Protein AF-A0A5N6SQ95-F1 (afdb_monomer_lite)

Foldseek 3Di:
DLQFVLQVDQFPDPPSNCPVPNDSPAPGDVSLVVQLVCCLAQNAFWWDQDPVRDTDRPPPNCVSCVRSCRGPSSVVQVPDPVSVVVVVVSVVSSLPPPQQAQSQLPQLDCPPRGCVPPVNQVVVQVQQQDDPVDRDGPCQQQVFDVVCDRSSVQRGNNCVVPGHGPDCCVSPPDPPPPDPVDDDDPDRDDDPDDDPPDDPDDDD

Secondary structure (DSSP, 8-state):
-HHHHHHHPPPSSTTTTTTTTSS-S--SHHHHHHHHHHHHHH-PPPEEE-TT--EEE--HHHHHHTTGGGSHHHHHHHT-HHHHHHHHHHHHHIIIIITTSGGGGGG--SSTTSTTSHHHHHHHHHHH---TT----HHHHHS--GGG-GGGG--SHHHHHTPPPTTHHHHSPPSSTT-TT----SSS-------SS--SS---

Structure (mmCIF, N/CA/C/O backbone):
data_AF-A0A5N6SQ95-F1
#
_entry.id   AF-A0A5N6SQ95-F1
#
loop_
_atom_site.group_PDB
_atom_site.id
_atom_site.type_symbol
_atom_site.label_atom_id
_atom_site.label_alt_id
_atom_site.label_comp_id
_atom_site.label_asym_id
_atom_site.label_entity_id
_atom_site.label_seq_id
_atom_site.pdbx_PDB_ins_code
_atom_site.Cartn_x
_atom_site.Cartn_y
_atom_site.Cartn_z
_atom_site.occupancy
_atom_site.B_iso_or_equiv
_atom_site.auth_seq_id
_atom_site.auth_comp_id
_atom_site.auth_asym_id
_atom_site.auth_atom_id
_atom_site.pdbx_PDB_model_num
ATOM 1 N N . MET A 1 1 ? -23.235 2.514 25.968 1.00 62.22 1 MET A N 1
ATOM 2 C CA . MET A 1 1 ? -22.377 2.520 27.173 1.00 62.22 1 MET A CA 1
ATOM 3 C C . MET A 1 1 ? -20.899 2.376 26.800 1.00 62.22 1 MET A C 1
ATOM 5 O O . MET A 1 1 ? -20.167 3.323 27.028 1.00 62.22 1 MET A O 1
ATOM 9 N N . LEU A 1 2 ? -20.483 1.302 26.109 1.00 59.91 2 LEU A N 1
ATOM 10 C CA . LEU A 1 2 ? -19.077 1.076 25.695 1.00 59.91 2 LEU A CA 1
ATOM 11 C C . LEU A 1 2 ? -18.498 2.149 24.754 1.00 59.91 2 LEU A C 1
ATOM 13 O O . LEU A 1 2 ? -17.393 2.632 24.970 1.00 59.91 2 LEU A O 1
ATOM 17 N N . ALA A 1 3 ? -19.272 2.581 23.752 1.00 61.91 3 ALA A N 1
ATOM 18 C CA . ALA A 1 3 ? -18.825 3.596 22.795 1.00 61.91 3 ALA A CA 1
ATOM 19 C C . ALA A 1 3 ? -18.516 4.957 23.438 1.00 61.91 3 ALA A C 1
ATOM 21 O O . ALA A 1 3 ? -17.743 5.717 22.880 1.00 61.91 3 ALA A O 1
ATOM 22 N N . LEU A 1 4 ? -19.114 5.274 24.592 1.00 68.00 4 LEU A N 1
ATOM 23 C CA . LEU A 1 4 ? -18.833 6.518 25.312 1.00 68.00 4 LEU A CA 1
ATOM 24 C C . LEU A 1 4 ? -17.648 6.344 26.273 1.00 68.00 4 LEU A C 1
ATOM 26 O O . LEU A 1 4 ? -16.830 7.247 26.410 1.00 68.00 4 LEU A O 1
ATOM 30 N N . ALA A 1 5 ? -17.548 5.164 26.892 1.00 71.31 5 ALA A N 1
ATOM 31 C CA . ALA A 1 5 ? -16.537 4.847 27.891 1.00 71.31 5 ALA A CA 1
ATOM 32 C C . ALA A 1 5 ? -15.109 4.866 27.319 1.00 71.31 5 ALA A C 1
ATOM 34 O O . ALA A 1 5 ? -14.219 5.422 27.954 1.00 71.31 5 ALA A O 1
ATOM 35 N N . MET A 1 6 ? -14.90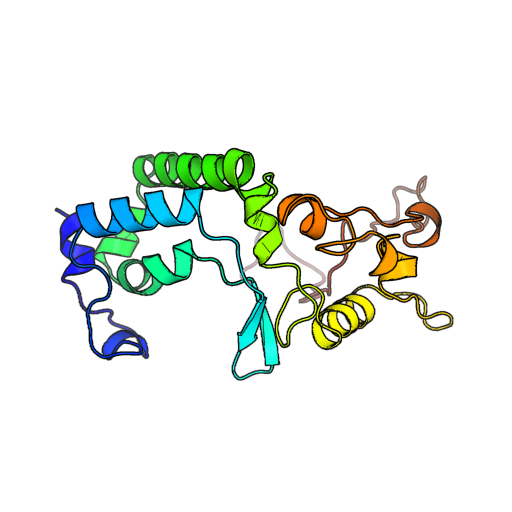1 4.398 26.080 1.00 74.56 6 MET A N 1
ATOM 36 C CA . MET A 1 6 ? -13.571 4.401 25.442 1.00 74.56 6 MET A CA 1
ATOM 37 C C . MET A 1 6 ? -12.951 5.798 25.260 1.00 74.56 6 MET A C 1
ATOM 39 O O . MET A 1 6 ? -11.741 5.916 25.094 1.00 74.56 6 MET A O 1
ATOM 43 N N . PHE A 1 7 ? -13.763 6.862 25.260 1.00 70.44 7 PHE A N 1
ATOM 44 C CA . PHE A 1 7 ? -13.265 8.238 25.144 1.00 70.44 7 PHE A CA 1
ATOM 45 C C . PHE A 1 7 ? -12.858 8.836 26.488 1.00 70.44 7 PHE A C 1
ATOM 47 O O . PHE A 1 7 ? -12.072 9.774 26.520 1.00 70.44 7 PHE A O 1
ATOM 54 N N . THR A 1 8 ? -13.399 8.313 27.588 1.00 69.38 8 THR A N 1
ATOM 55 C CA . THR A 1 8 ? -13.096 8.768 28.950 1.00 69.38 8 THR A CA 1
ATOM 56 C C . THR A 1 8 ? -12.093 7.864 29.663 1.00 69.38 8 THR A C 1
ATOM 58 O O . THR A 1 8 ? -11.507 8.277 30.659 1.00 69.38 8 THR A O 1
ATOM 61 N N . GLU A 1 9 ? -11.900 6.642 29.164 1.00 68.75 9 GLU A N 1
ATOM 62 C CA . GLU A 1 9 ? -10.924 5.678 29.668 1.00 68.75 9 GLU A CA 1
ATOM 63 C C . GLU A 1 9 ? -9.486 6.106 29.349 1.00 68.75 9 GLU A C 1
ATOM 65 O O . GLU A 1 9 ? -9.180 6.608 28.262 1.00 68.75 9 GLU A O 1
ATOM 70 N N . VAL A 1 10 ? -8.602 5.890 30.324 1.00 64.31 10 VAL A N 1
ATOM 71 C CA . VAL A 1 10 ? -7.156 6.073 30.178 1.00 64.31 10 VAL A CA 1
ATOM 72 C C . VAL A 1 10 ? -6.549 4.720 29.788 1.00 64.31 10 VAL A C 1
ATOM 74 O O . VAL A 1 10 ? -6.829 3.735 30.468 1.00 64.31 10 VAL A O 1
ATOM 77 N N . PRO A 1 11 ? -5.754 4.637 28.710 1.00 63.47 11 PRO A N 1
ATOM 78 C CA . PRO A 1 11 ? -5.079 3.412 28.304 1.00 63.47 11 PRO A CA 1
ATOM 79 C C . PRO A 1 11 ? -4.119 2.875 29.371 1.00 63.47 11 PRO A C 1
ATOM 81 O O . PRO A 1 11 ? -3.338 3.628 29.948 1.00 63.47 11 PRO A O 1
ATOM 84 N N . ASP A 1 12 ? -4.089 1.553 29.549 1.00 62.56 12 ASP A N 1
ATOM 85 C CA . ASP A 1 12 ? -3.255 0.891 30.567 1.00 62.56 12 ASP A CA 1
ATOM 86 C C . ASP A 1 12 ? -1.797 0.635 30.113 1.00 62.56 12 ASP A C 1
ATOM 88 O O . ASP A 1 12 ? -1.013 0.023 30.842 1.00 62.56 12 ASP A O 1
ATOM 92 N N . LYS A 1 13 ? -1.404 1.057 28.897 1.00 55.03 13 LYS A N 1
ATOM 93 C CA . LYS A 1 13 ? -0.080 0.765 28.304 1.00 55.03 13 LYS A CA 1
ATOM 94 C C . LYS A 1 13 ? 0.688 2.039 27.901 1.00 55.03 13 LYS A C 1
ATOM 96 O O . LYS A 1 13 ? 0.119 2.898 27.229 1.00 55.03 13 LYS A O 1
ATOM 101 N N . PRO A 1 14 ? 1.987 2.179 28.243 1.00 48.75 14 PRO A N 1
ATOM 102 C CA . PRO A 1 14 ? 2.839 3.246 27.706 1.00 48.75 14 PRO A CA 1
ATOM 103 C C . PRO A 1 14 ? 3.039 3.096 26.181 1.00 48.75 14 PRO A C 1
ATOM 105 O O . PRO A 1 14 ? 3.124 1.959 25.712 1.00 48.75 14 PRO A O 1
ATOM 108 N N . PRO A 1 15 ? 3.162 4.194 25.399 1.00 52.66 15 PRO A N 1
ATOM 109 C CA . PRO A 1 15 ? 3.276 5.600 25.813 1.00 52.66 15 PRO A CA 1
ATOM 110 C C . PRO A 1 15 ? 1.916 6.295 26.021 1.00 52.66 15 PRO A C 1
ATOM 112 O O . PRO A 1 15 ? 1.869 7.454 26.434 1.00 52.66 15 PRO A O 1
ATOM 115 N N . SER A 1 16 ? 0.814 5.586 25.770 1.00 49.69 16 SER A N 1
ATOM 116 C CA . SER A 1 16 ? -0.556 6.106 25.749 1.00 49.69 16 SER A CA 1
ATOM 117 C C . SER A 1 16 ? -1.061 6.602 27.111 1.00 49.69 16 SER A C 1
ATOM 119 O O . SER A 1 16 ? -1.987 7.401 27.148 1.00 49.69 16 SER A O 1
ATOM 121 N N . ILE A 1 17 ? -0.400 6.230 28.215 1.00 51.06 17 ILE A N 1
ATOM 122 C CA . ILE A 1 17 ? -0.671 6.751 29.572 1.00 51.06 17 ILE A CA 1
ATOM 123 C C . ILE A 1 17 ? -0.532 8.287 29.633 1.00 51.06 17 ILE A C 1
ATOM 125 O O . ILE A 1 17 ? -1.254 8.934 30.385 1.00 51.06 17 ILE A O 1
ATOM 129 N N . ASN A 1 18 ?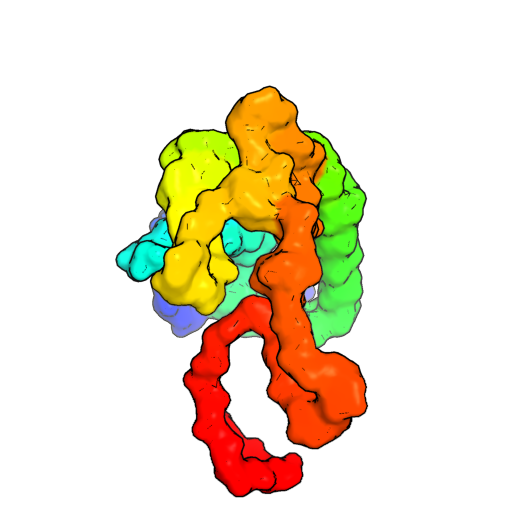 0.349 8.877 28.812 1.00 46.47 18 ASN A N 1
ATOM 130 C CA . ASN A 1 18 ? 0.582 10.328 28.782 1.00 46.47 18 ASN A CA 1
ATOM 131 C C . ASN A 1 18 ? 0.116 11.005 27.479 1.00 46.47 18 ASN A C 1
ATOM 133 O O . ASN A 1 18 ? 0.139 12.232 27.390 1.00 46.47 18 ASN A O 1
ATOM 137 N N . GLY A 1 19 ? -0.309 10.233 26.469 1.00 43.16 19 GLY A N 1
ATOM 138 C CA . GLY A 1 19 ? -0.514 10.712 25.098 1.00 43.16 19 GLY A CA 1
ATOM 139 C C . GLY A 1 19 ? 0.759 11.331 24.480 1.00 43.16 19 GLY A C 1
ATOM 140 O O . GLY A 1 19 ? 1.695 11.700 25.186 1.00 43.16 19 GLY A O 1
ATOM 141 N N . PRO A 1 20 ? 0.831 11.515 23.154 1.00 42.50 20 PRO A N 1
ATOM 142 C CA . PRO A 1 20 ? 1.903 12.316 22.557 1.00 42.50 20 PRO A CA 1
ATOM 143 C C . PRO A 1 20 ? 1.838 13.796 22.993 1.00 42.50 20 PRO A C 1
ATOM 145 O O . PRO A 1 20 ? 2.831 14.511 22.904 1.00 42.50 20 PRO A O 1
ATOM 148 N N . THR A 1 21 ? 0.667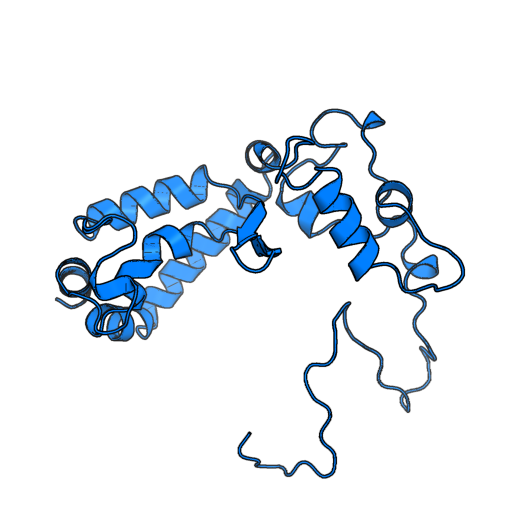 14.259 23.460 1.00 43.03 21 THR A N 1
ATOM 149 C CA . THR A 1 21 ? 0.350 15.673 23.738 1.00 43.03 21 THR A CA 1
ATOM 150 C C . THR A 1 21 ? -0.323 15.940 25.095 1.00 43.03 21 THR A C 1
ATOM 152 O O . THR A 1 21 ? -0.669 17.088 25.366 1.00 43.03 21 THR A O 1
ATOM 155 N N . GLY A 1 22 ? -0.560 14.933 25.950 1.00 43.31 22 GLY A N 1
ATOM 156 C CA . GLY A 1 22 ? -1.236 15.137 27.245 1.00 43.31 22 GLY A CA 1
ATOM 157 C C . GLY A 1 22 ? -2.729 15.494 27.175 1.00 43.31 22 GLY A C 1
ATOM 158 O O . GLY A 1 22 ? -3.305 15.913 28.177 1.00 43.31 22 GLY A O 1
ATOM 159 N N . THR A 1 23 ? -3.378 15.350 26.016 1.00 48.41 23 THR A N 1
ATOM 160 C CA . THR A 1 23 ? -4.799 15.675 25.809 1.00 48.41 23 THR A CA 1
ATOM 161 C C . THR A 1 23 ? -5.545 14.499 25.187 1.00 48.41 23 THR A C 1
ATOM 163 O O . THR A 1 23 ? -5.024 13.854 24.282 1.00 48.41 23 THR A O 1
ATOM 166 N N . GLN A 1 24 ? -6.777 14.233 25.643 1.00 57.56 24 GLN A N 1
ATOM 167 C CA . GLN A 1 24 ? -7.697 13.315 24.959 1.00 57.56 24 GLN A CA 1
ATOM 168 C C . GLN A 1 24 ? -8.002 13.880 23.559 1.00 57.56 24 GLN A C 1
ATOM 170 O O . GLN A 1 24 ? -8.668 14.917 23.465 1.00 57.56 24 GLN A O 1
ATOM 175 N N . PRO A 1 25 ? -7.539 13.250 22.461 1.00 63.94 25 PRO A N 1
ATOM 176 C CA . PRO A 1 25 ? -7.681 13.836 21.126 1.00 63.94 25 PRO A CA 1
ATOM 177 C C . PRO A 1 25 ? -9.144 13.851 20.658 1.00 63.94 25 PRO A C 1
ATOM 179 O O . PRO A 1 25 ? -9.572 14.741 19.920 1.00 63.94 25 PRO A O 1
ATOM 182 N N . ILE A 1 26 ? -9.940 12.881 21.120 1.00 73.88 26 ILE A N 1
ATOM 183 C CA . ILE A 1 26 ? -11.338 12.702 20.729 1.00 73.88 26 ILE A CA 1
ATOM 184 C C . ILE A 1 26 ? -12.247 12.968 21.926 1.00 73.88 26 ILE A C 1
ATOM 186 O O . ILE A 1 26 ? -12.069 12.401 22.995 1.00 73.88 26 ILE A O 1
ATOM 190 N N . ARG A 1 27 ? -13.257 13.821 21.726 1.00 73.94 27 ARG A N 1
ATOM 191 C CA . ARG A 1 27 ? -14.115 14.372 22.788 1.00 73.94 27 ARG A CA 1
ATOM 192 C C . ARG A 1 27 ? -15.429 13.600 22.962 1.00 73.94 27 ARG A C 1
ATOM 194 O O . ARG A 1 27 ? -16.255 13.979 23.782 1.00 73.94 27 ARG A O 1
ATOM 201 N N . GLY A 1 28 ? -15.649 12.567 22.148 1.00 81.06 28 GLY A N 1
ATOM 202 C CA . GLY A 1 28 ? -16.880 11.782 22.115 1.00 81.06 28 GLY A CA 1
ATOM 203 C C . GLY A 1 28 ? -17.178 11.188 20.738 1.00 81.06 28 GLY A C 1
ATOM 204 O O . GLY A 1 28 ? -16.453 11.420 19.767 1.00 81.06 28 GLY A O 1
ATOM 205 N N . PHE A 1 29 ? -18.283 10.445 20.657 1.00 83.06 29 PHE A N 1
ATOM 206 C CA . PHE A 1 29 ? -18.661 9.690 19.458 1.00 83.06 29 PHE A CA 1
ATOM 207 C C . PHE A 1 29 ? -19.000 10.593 18.267 1.00 83.06 29 PHE A C 1
ATOM 209 O O . PHE A 1 29 ? -18.585 10.306 17.149 1.00 83.06 29 PHE A O 1
ATOM 216 N N . ASP A 1 30 ? -19.665 11.726 18.503 1.00 86.25 30 ASP A N 1
ATOM 217 C CA . ASP A 1 30 ? -19.952 12.688 17.436 1.00 86.25 30 ASP A CA 1
ATOM 218 C C . ASP A 1 30 ? -18.667 13.288 16.866 1.00 86.25 30 ASP A C 1
ATOM 220 O O . ASP A 1 30 ? -18.537 13.426 15.651 1.00 86.25 30 ASP A O 1
ATOM 224 N N . HIS A 1 31 ? -17.680 13.592 17.718 1.00 86.50 31 HIS A N 1
ATOM 225 C CA . HIS A 1 31 ? -16.381 14.074 17.250 1.00 86.50 31 HIS A CA 1
ATOM 226 C C . HIS A 1 31 ? -15.658 12.994 16.431 1.00 86.50 31 HIS A C 1
ATOM 228 O O . HIS A 1 31 ? -15.165 13.294 15.346 1.00 86.50 31 HIS A O 1
ATOM 234 N N . LEU A 1 32 ? -15.668 11.734 16.889 1.00 87.31 32 LEU A N 1
ATOM 235 C CA . LEU A 1 32 ? -15.126 10.599 16.131 1.00 87.31 32 LEU A CA 1
ATOM 236 C C . LEU A 1 32 ? -15.784 10.478 14.751 1.00 87.31 32 LEU A C 1
ATOM 238 O O . LEU A 1 32 ? -15.093 10.345 13.744 1.00 87.31 32 LEU A O 1
ATOM 242 N N . HIS A 1 33 ? -17.113 10.564 14.700 1.00 88.81 33 HIS A N 1
ATOM 243 C CA . HIS A 1 33 ? -17.868 10.468 13.458 1.00 88.81 33 HIS A CA 1
ATOM 244 C C . HIS A 1 33 ? -17.516 11.603 12.483 1.00 88.81 33 HIS A C 1
ATOM 246 O O . HIS A 1 33 ? -17.293 11.341 11.302 1.00 88.81 33 HIS A O 1
ATOM 252 N N . HIS A 1 34 ? -17.370 12.842 12.966 1.00 91.25 34 HIS A N 1
ATOM 253 C CA . HIS A 1 34 ? -16.917 13.967 12.139 1.00 91.25 34 HIS A CA 1
ATOM 254 C C . HIS A 1 34 ? -15.496 13.758 11.606 1.00 91.25 34 HIS A C 1
ATOM 256 O O . HIS A 1 34 ? -15.251 14.003 10.424 1.00 91.25 34 HIS A O 1
ATOM 262 N N . LEU A 1 35 ? -14.574 13.272 12.443 1.00 91.38 35 LEU A N 1
ATOM 263 C CA . LEU A 1 35 ? -13.202 12.975 12.026 1.00 91.38 35 LEU A CA 1
ATOM 264 C C . LEU A 1 35 ? -13.166 11.868 10.973 1.00 91.38 35 LEU A C 1
ATOM 266 O O . LEU A 1 35 ? -12.441 11.994 9.989 1.00 91.38 35 LEU A O 1
ATOM 270 N N . PHE A 1 36 ? -13.971 10.817 11.126 1.00 93.06 36 PHE A N 1
ATOM 271 C CA . PHE A 1 36 ? -14.075 9.737 10.143 1.00 93.06 36 PHE A CA 1
ATOM 272 C C . PHE A 1 36 ? -14.655 10.237 8.824 1.00 93.06 36 PHE A C 1
ATOM 274 O O . PHE A 1 36 ? -14.089 9.968 7.767 1.00 93.06 36 PHE A O 1
ATOM 281 N N . ASN A 1 37 ? -15.732 11.019 8.891 1.00 94.69 37 ASN A N 1
ATOM 282 C CA . ASN A 1 37 ? -16.367 11.608 7.721 1.00 94.69 37 ASN A CA 1
ATOM 283 C C . ASN A 1 37 ? -15.415 12.551 6.967 1.00 94.69 37 ASN A C 1
ATOM 285 O O . ASN A 1 37 ? -15.342 12.504 5.742 1.00 94.69 37 ASN A O 1
ATOM 289 N N . TYR A 1 38 ? -14.641 13.368 7.686 1.00 95.06 38 TYR A N 1
ATOM 290 C CA . TYR A 1 38 ? -13.600 14.202 7.087 1.00 95.06 38 TYR A CA 1
ATOM 291 C C . TYR A 1 38 ? -12.489 13.345 6.466 1.00 95.06 38 TYR A C 1
ATOM 293 O O . TYR A 1 38 ? -12.136 13.523 5.301 1.00 95.06 38 TYR A O 1
ATOM 301 N N . THR A 1 39 ? -11.978 12.369 7.219 1.00 94.12 39 THR A N 1
ATOM 302 C CA . THR A 1 39 ? -10.874 11.493 6.804 1.00 94.12 39 THR A CA 1
ATOM 303 C C . THR A 1 39 ? -11.209 10.739 5.523 1.00 94.12 39 THR A C 1
ATOM 305 O O . THR A 1 39 ? -10.456 10.820 4.553 1.00 94.12 39 THR A O 1
ATOM 308 N N . MET A 1 40 ? -12.374 10.083 5.478 1.00 94.81 40 MET A N 1
ATOM 309 C CA . MET A 1 40 ? -12.794 9.271 4.334 1.00 94.81 40 MET A CA 1
ATOM 310 C C . MET A 1 40 ? -13.057 10.087 3.060 1.00 94.81 40 MET A C 1
ATOM 312 O O . MET A 1 40 ? -13.151 9.508 1.983 1.00 94.81 40 MET A O 1
ATOM 316 N N . GLN A 1 41 ? -13.176 11.415 3.169 1.00 95.25 41 GLN A N 1
ATOM 317 C CA . GLN A 1 41 ? -13.464 12.309 2.045 1.00 95.25 41 GLN A CA 1
ATOM 318 C C . GLN A 1 41 ? -12.295 13.213 1.640 1.00 95.25 41 GLN A C 1
ATOM 320 O O . GLN A 1 41 ? -12.365 13.829 0.574 1.00 95.25 41 GLN A O 1
ATOM 325 N N . LYS A 1 42 ? -11.283 13.390 2.501 1.00 94.81 42 LYS A N 1
ATOM 326 C CA . LYS A 1 42 ? -10.272 14.450 2.335 1.00 94.81 42 LYS A CA 1
ATOM 327 C C . LYS A 1 42 ? -8.836 14.030 2.619 1.00 94.81 42 LYS A C 1
ATOM 329 O O . LYS A 1 42 ? -7.934 14.755 2.214 1.00 94.81 42 LYS A O 1
ATOM 334 N N . VAL A 1 43 ? -8.593 12.912 3.305 1.00 94.44 43 VAL A N 1
ATOM 335 C CA . VAL A 1 43 ? -7.245 12.585 3.793 1.00 94.44 43 VAL A CA 1
ATOM 336 C C . VAL A 1 43 ? -6.694 11.362 3.076 1.00 94.44 43 VAL A C 1
ATOM 338 O O . VAL A 1 43 ? -7.202 10.247 3.215 1.00 94.44 43 VAL A O 1
ATOM 341 N N . ALA A 1 44 ? -5.632 11.577 2.299 1.00 93.44 44 ALA A N 1
ATOM 342 C CA . ALA A 1 44 ? -4.859 10.512 1.674 1.00 93.44 44 ALA A CA 1
ATOM 343 C C . ALA A 1 44 ? -3.665 10.146 2.576 1.00 93.44 44 ALA A C 1
ATOM 345 O O . ALA A 1 44 ? -3.065 11.048 3.162 1.00 93.44 44 ALA A O 1
ATOM 346 N N . PRO A 1 45 ? -3.296 8.857 2.695 1.00 91.44 45 PRO A N 1
ATOM 347 C CA . PRO A 1 45 ? -2.123 8.443 3.458 1.00 91.44 45 PRO A CA 1
ATOM 348 C C . PRO A 1 45 ? -0.847 9.076 2.906 1.00 91.44 45 PRO A C 1
ATOM 350 O O . PRO A 1 45 ? -0.448 8.802 1.767 1.00 91.44 45 PRO A O 1
ATOM 353 N N . GLN A 1 46 ? -0.212 9.901 3.729 1.00 87.75 46 GLN A N 1
ATOM 354 C CA . GLN A 1 46 ? 1.112 10.453 3.469 1.00 87.75 46 GLN A CA 1
ATOM 355 C C . GLN A 1 46 ? 2.184 9.421 3.824 1.00 87.75 46 GLN A C 1
ATOM 357 O O . GLN A 1 46 ? 1.956 8.524 4.644 1.00 87.75 46 GLN A O 1
ATOM 362 N N . ARG A 1 47 ? 3.344 9.546 3.182 1.00 85.75 47 ARG A N 1
ATOM 363 C CA . ARG A 1 47 ? 4.541 8.833 3.608 1.00 85.75 47 ARG A CA 1
ATOM 364 C C . ARG A 1 47 ? 5.059 9.505 4.876 1.00 85.75 47 ARG A C 1
ATOM 366 O O . ARG A 1 47 ? 5.074 10.729 4.984 1.00 85.75 47 ARG A O 1
ATOM 373 N N . SER A 1 48 ? 5.437 8.696 5.852 1.00 76.44 48 SER A N 1
ATOM 374 C CA . SER A 1 48 ? 6.088 9.161 7.072 1.00 76.44 48 SER A CA 1
ATOM 375 C C . SER A 1 48 ? 7.222 8.214 7.411 1.00 76.44 48 SER A C 1
ATOM 377 O O . SER A 1 48 ? 7.059 7.005 7.281 1.00 76.44 48 SER A O 1
ATOM 379 N N . ILE A 1 49 ? 8.338 8.765 7.867 1.00 71.06 49 ILE A N 1
ATOM 38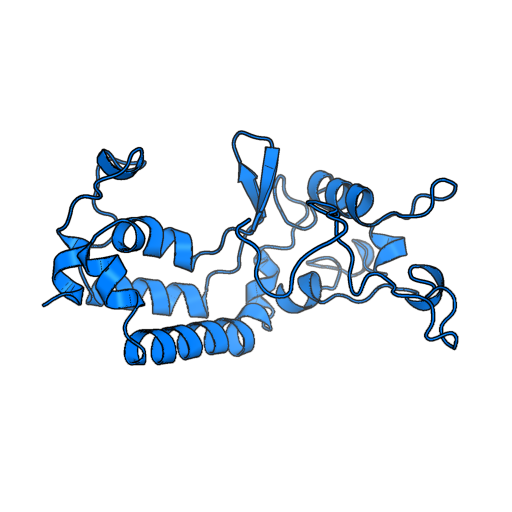0 C CA . ILE A 1 49 ? 9.493 7.993 8.315 1.00 71.06 49 ILE A CA 1
ATOM 381 C C . ILE A 1 49 ? 9.483 8.015 9.840 1.00 71.06 49 ILE A C 1
ATOM 383 O O . ILE A 1 49 ? 9.371 9.085 10.446 1.00 71.06 49 ILE A O 1
ATOM 387 N N . ASP A 1 50 ? 9.549 6.845 10.468 1.00 67.31 50 ASP A N 1
ATOM 388 C CA . ASP A 1 50 ? 9.599 6.761 11.925 1.00 67.31 50 ASP A CA 1
ATOM 389 C C . ASP A 1 50 ? 11.021 6.966 12.483 1.00 67.31 50 ASP A C 1
ATOM 391 O O . ASP A 1 50 ? 12.001 7.151 11.759 1.00 67.31 50 ASP A O 1
ATOM 395 N N . LYS A 1 51 ? 11.150 6.919 13.814 1.00 58.03 51 LYS A N 1
ATOM 396 C CA . LYS A 1 51 ? 12.440 7.060 14.517 1.00 58.03 51 LYS A CA 1
ATOM 397 C C . LYS A 1 51 ? 13.461 5.951 14.210 1.00 58.03 51 LYS A C 1
ATOM 399 O O . LYS A 1 51 ? 14.605 6.071 14.637 1.00 58.03 51 LYS A O 1
ATOM 404 N N . TYR A 1 52 ? 13.050 4.876 13.540 1.00 58.03 52 TYR A N 1
ATOM 405 C CA . TYR A 1 52 ? 13.900 3.766 13.112 1.00 58.03 52 TYR A CA 1
ATOM 406 C C . TYR A 1 52 ? 14.172 3.794 11.604 1.00 58.03 52 TYR A C 1
ATOM 408 O O . TYR A 1 52 ? 14.708 2.827 11.071 1.00 58.03 52 TYR A O 1
ATOM 416 N N . HIS A 1 53 ? 13.838 4.900 10.930 1.00 60.03 53 HIS A N 1
ATOM 417 C CA . HIS A 1 53 ? 13.954 5.057 9.483 1.00 60.03 53 HIS A CA 1
ATOM 418 C C . HIS A 1 53 ? 13.129 4.043 8.680 1.00 60.03 53 HIS A C 1
ATOM 420 O O . HIS A 1 53 ? 13.452 3.753 7.531 1.00 60.03 53 HIS A O 1
ATOM 426 N N . MET A 1 54 ? 12.050 3.522 9.270 1.00 60.44 54 MET A N 1
ATOM 427 C CA . MET A 1 54 ? 11.118 2.646 8.573 1.00 60.44 54 MET A CA 1
ATOM 428 C C . MET A 1 54 ? 10.053 3.482 7.871 1.00 60.44 54 MET A C 1
ATOM 430 O O . MET A 1 54 ? 9.449 4.378 8.472 1.00 60.44 54 MET A O 1
ATOM 434 N N . ASP A 1 55 ? 9.804 3.159 6.603 1.00 61.09 55 ASP A N 1
ATOM 435 C CA . ASP A 1 55 ? 8.711 3.753 5.848 1.00 61.09 55 ASP A CA 1
ATOM 436 C C . ASP A 1 55 ? 7.368 3.274 6.401 1.00 61.09 55 ASP A C 1
ATOM 438 O O . ASP A 1 55 ? 7.003 2.100 6.322 1.00 61.09 55 ASP A O 1
ATOM 442 N N . LEU A 1 56 ? 6.612 4.213 6.965 1.00 60.56 56 LEU A N 1
ATOM 443 C CA . LEU A 1 56 ? 5.254 3.988 7.421 1.00 60.56 56 LEU A CA 1
ATOM 444 C C . LEU A 1 56 ? 4.276 4.604 6.426 1.00 60.56 56 LEU A C 1
ATOM 446 O O . LEU A 1 56 ? 4.307 5.802 6.128 1.00 60.56 56 LEU A O 1
ATOM 450 N N . ILE A 1 57 ? 3.332 3.781 5.974 1.00 65.56 57 ILE A N 1
ATOM 451 C CA . ILE A 1 57 ? 2.100 4.280 5.372 1.00 65.56 57 ILE A CA 1
ATOM 452 C C . ILE A 1 57 ? 1.247 4.810 6.523 1.00 65.56 57 ILE A C 1
ATOM 454 O O . ILE A 1 57 ? 0.679 4.031 7.292 1.00 65.56 57 ILE A O 1
ATOM 458 N N . GLY A 1 58 ? 1.145 6.133 6.648 1.00 66.69 58 GLY A N 1
ATOM 459 C CA . GLY A 1 58 ? 0.299 6.742 7.666 1.00 66.69 58 GLY A CA 1
ATOM 460 C C . GLY A 1 58 ? -1.165 6.401 7.405 1.00 66.69 58 GLY A C 1
ATOM 461 O O . GLY A 1 58 ? -1.784 7.014 6.542 1.00 66.69 58 GLY A O 1
ATOM 462 N N . PHE A 1 59 ? -1.736 5.427 8.119 1.00 80.94 59 PHE A N 1
ATOM 463 C CA . PHE A 1 59 ? -3.159 5.103 8.017 1.00 80.94 59 PHE A CA 1
ATOM 464 C C . PHE A 1 59 ? -3.966 6.104 8.859 1.00 80.94 59 PHE A C 1
ATOM 466 O O . PHE A 1 59 ? -3.966 6.004 10.089 1.00 80.94 59 PHE A O 1
ATOM 473 N N . PRO A 1 60 ? -4.668 7.077 8.246 1.00 86.75 60 PRO A N 1
ATOM 474 C CA . PRO A 1 60 ? -5.194 8.225 8.984 1.00 86.75 60 PRO A CA 1
ATOM 475 C C . PRO A 1 60 ? -6.272 7.840 9.999 1.00 86.75 60 PRO A C 1
ATOM 477 O O . PRO A 1 60 ? -6.377 8.455 11.056 1.00 86.75 60 PRO A O 1
ATOM 480 N N . PHE A 1 61 ? -7.034 6.774 9.731 1.00 88.94 61 PHE A N 1
ATOM 481 C CA . PHE A 1 61 ? -7.998 6.259 10.701 1.00 88.94 61 PHE A CA 1
ATOM 482 C C . PHE A 1 61 ? -7.317 5.671 11.942 1.00 88.94 61 PHE A C 1
ATOM 484 O O . PHE A 1 61 ? -7.877 5.812 13.021 1.00 88.94 61 PHE A O 1
ATOM 491 N N . ASN A 1 62 ? -6.109 5.093 11.845 1.00 83.31 62 ASN A N 1
ATOM 492 C CA . ASN A 1 62 ? -5.366 4.659 13.037 1.00 83.31 62 ASN A CA 1
ATOM 493 C C . ASN A 1 62 ? -4.918 5.858 13.864 1.00 83.31 62 ASN A C 1
ATOM 495 O O . ASN A 1 62 ? -5.003 5.784 15.075 1.00 83.31 62 ASN A O 1
ATOM 499 N N . ALA A 1 63 ? -4.519 6.975 13.248 1.00 80.44 63 ALA A N 1
ATOM 500 C CA . ALA A 1 63 ? -4.182 8.182 14.008 1.00 80.44 63 ALA A CA 1
ATOM 501 C C . ALA A 1 63 ? -5.385 8.710 14.812 1.00 80.44 63 ALA A C 1
ATOM 503 O O . ALA A 1 63 ? -5.228 9.188 15.932 1.00 80.44 63 ALA A O 1
ATOM 504 N N . VAL A 1 64 ? -6.598 8.577 14.265 1.00 83.69 64 VAL A N 1
ATOM 505 C CA . VAL A 1 64 ? -7.833 8.873 15.003 1.00 83.69 64 VAL A CA 1
ATOM 506 C C . VAL A 1 64 ? -8.094 7.806 16.074 1.00 83.69 64 VAL A C 1
ATOM 508 O O . VAL A 1 64 ? -8.487 8.130 17.187 1.00 83.69 64 VAL A O 1
ATOM 511 N N . LEU A 1 65 ? -7.873 6.530 15.767 1.00 84.88 65 LEU A N 1
ATOM 512 C CA . LEU A 1 65 ? -8.220 5.407 16.638 1.00 84.88 65 LEU A CA 1
ATOM 513 C C . LEU A 1 65 ? -7.149 4.999 17.661 1.00 84.88 65 LEU A C 1
ATOM 515 O O . LEU A 1 65 ? -7.438 4.150 18.502 1.00 84.88 65 LEU A O 1
ATOM 519 N N . ASP A 1 66 ? -5.958 5.590 17.622 1.00 77.88 66 ASP A N 1
ATOM 520 C CA . ASP A 1 66 ? -4.798 5.192 18.430 1.00 77.88 66 ASP A CA 1
ATOM 521 C C . ASP A 1 66 ? -5.138 5.126 19.925 1.00 77.88 66 ASP A C 1
ATOM 523 O O . ASP A 1 66 ? -4.879 4.134 20.606 1.00 77.88 66 ASP A O 1
ATOM 527 N N . TRP A 1 67 ? -5.852 6.142 20.416 1.00 76.25 67 TRP A N 1
ATOM 528 C CA . TRP A 1 67 ? -6.333 6.172 21.792 1.00 76.25 67 TRP A CA 1
ATOM 529 C C . TRP A 1 67 ? -7.413 5.117 22.079 1.00 76.25 67 TRP A C 1
ATOM 531 O O . TRP A 1 67 ? -7.162 4.231 22.897 1.00 76.25 67 TRP A O 1
ATOM 541 N N . PRO A 1 68 ? -8.605 5.138 21.442 1.00 79.38 68 PRO A N 1
ATOM 542 C CA . PRO A 1 68 ? -9.671 4.204 21.798 1.00 79.38 68 PRO A CA 1
ATOM 543 C C . PRO A 1 68 ? -9.267 2.735 21.614 1.00 79.38 68 PRO A C 1
ATOM 545 O O . PRO A 1 68 ? -9.677 1.909 22.425 1.00 79.38 68 PRO A O 1
ATOM 548 N N . LEU A 1 69 ? -8.418 2.392 20.636 1.00 81.12 69 LEU A N 1
ATOM 549 C CA . LEU A 1 69 ? -7.930 1.017 20.438 1.00 81.12 69 LEU A CA 1
ATOM 550 C C . LEU A 1 69 ? -7.119 0.467 21.620 1.00 81.12 69 LEU A C 1
ATOM 552 O O . LEU A 1 69 ? -7.002 -0.750 21.759 1.00 81.12 69 LEU A O 1
ATOM 556 N N . THR A 1 70 ? -6.580 1.334 22.478 1.00 79.19 70 THR A N 1
ATOM 557 C CA . THR A 1 70 ? -5.752 0.945 23.630 1.00 79.19 70 THR A CA 1
ATOM 558 C C . THR A 1 70 ? -6.524 0.903 24.956 1.00 79.19 70 THR A C 1
ATOM 560 O O . THR A 1 70 ? -5.925 0.696 26.011 1.00 79.19 70 THR A O 1
ATOM 563 N N . THR A 1 71 ? -7.856 1.034 24.908 1.00 82.75 71 THR A N 1
ATOM 564 C CA . THR A 1 71 ? -8.753 0.977 26.079 1.00 82.75 71 THR A CA 1
ATOM 565 C C . THR A 1 71 ? -9.531 -0.348 26.151 1.00 82.75 71 THR A C 1
ATOM 567 O O . THR A 1 71 ? -9.874 -0.904 25.100 1.00 82.75 71 THR A O 1
ATOM 570 N N . PRO A 1 72 ? -9.876 -0.865 27.348 1.00 84.75 72 PRO A N 1
ATOM 571 C CA . PRO A 1 72 ? -10.728 -2.051 27.481 1.00 84.75 72 PRO A CA 1
ATOM 572 C C . PRO A 1 72 ? -12.096 -1.906 26.796 1.00 84.75 72 PRO A C 1
ATOM 574 O O . PRO A 1 72 ? -12.550 -2.838 26.123 1.00 84.75 72 PRO A O 1
ATOM 577 N N . SER A 1 73 ? -12.746 -0.741 26.906 1.00 85.56 73 SER A N 1
ATOM 578 C CA . SER A 1 73 ? -14.026 -0.509 26.226 1.00 85.56 73 SER A CA 1
ATOM 579 C C . SER A 1 73 ? -13.880 -0.427 24.713 1.00 85.56 73 SER A C 1
ATOM 581 O O . SER A 1 73 ? -14.746 -0.932 23.997 1.00 85.56 73 SER A O 1
ATOM 583 N N . GLY A 1 74 ? -12.799 0.171 24.207 1.00 85.81 74 GLY A N 1
ATOM 584 C CA . GLY A 1 74 ? -12.520 0.181 22.775 1.00 85.81 74 GLY A CA 1
ATOM 585 C C . GLY A 1 74 ? -12.247 -1.221 22.242 1.00 85.81 74 GLY A C 1
ATOM 586 O O . GLY A 1 74 ? -12.834 -1.609 21.233 1.00 85.81 74 GLY A O 1
ATOM 587 N N . TYR A 1 75 ? -11.467 -2.028 22.966 1.00 85.19 75 TYR A N 1
ATOM 588 C CA . TYR A 1 75 ? -11.263 -3.440 22.641 1.00 85.19 75 TYR A CA 1
ATOM 589 C C . TYR A 1 75 ? -12.599 -4.188 22.510 1.00 85.19 75 TYR A C 1
ATOM 591 O O . TYR A 1 75 ? -12.865 -4.814 21.484 1.00 85.19 75 TYR A O 1
ATOM 599 N N . ALA A 1 76 ? -13.492 -4.060 23.497 1.00 87.81 76 ALA A N 1
ATOM 600 C CA . ALA A 1 76 ? -14.815 -4.680 23.439 1.00 87.81 76 ALA A CA 1
ATOM 601 C C . ALA A 1 76 ? -15.679 -4.142 22.280 1.00 87.81 76 ALA A C 1
ATOM 603 O O . ALA A 1 76 ? -16.417 -4.904 21.650 1.00 87.81 76 ALA A O 1
ATOM 604 N N . LEU A 1 77 ? -15.590 -2.841 21.978 1.00 88.31 77 LEU A N 1
ATOM 605 C CA . LEU A 1 77 ? -16.341 -2.211 20.893 1.00 88.31 77 LEU A CA 1
ATOM 606 C C . LEU A 1 77 ? -15.914 -2.738 19.516 1.00 88.31 77 LEU A C 1
ATOM 608 O O . LEU A 1 77 ? -16.778 -3.086 18.715 1.00 88.31 77 LEU A O 1
ATOM 612 N N . PHE A 1 78 ? -14.612 -2.830 19.240 1.00 87.94 78 PHE A N 1
ATOM 613 C CA . PHE A 1 78 ? -14.097 -3.275 17.937 1.00 87.94 78 PHE A CA 1
ATOM 614 C C . PHE A 1 78 ? -14.183 -4.798 17.724 1.00 87.94 78 PHE A C 1
ATOM 616 O O . PHE A 1 78 ? -14.062 -5.282 16.600 1.00 87.94 78 PHE A O 1
ATOM 623 N N . LEU A 1 79 ? -14.492 -5.574 18.768 1.00 90.12 79 LEU A N 1
ATOM 624 C CA . LEU A 1 79 ? -14.911 -6.974 18.622 1.00 90.12 79 LEU A CA 1
ATOM 625 C C . LEU A 1 79 ? -16.374 -7.125 18.170 1.00 90.12 79 LEU A C 1
ATOM 627 O O . LEU A 1 79 ? -16.796 -8.212 17.765 1.00 90.12 79 LEU A O 1
ATOM 631 N N . ASN A 1 80 ? -17.173 -6.057 18.220 1.00 92.75 80 ASN A N 1
ATOM 632 C CA . ASN A 1 80 ? -18.568 -6.109 17.812 1.00 92.75 80 ASN A CA 1
ATOM 633 C C . ASN A 1 80 ? -18.698 -6.225 16.281 1.00 92.75 80 ASN A C 1
ATOM 635 O O . ASN A 1 80 ? -18.266 -5.354 15.525 1.00 92.75 80 ASN A O 1
ATOM 639 N N . LYS A 1 81 ? -19.374 -7.281 15.810 1.00 95.25 81 LYS A N 1
ATOM 640 C CA . LYS A 1 81 ? -19.570 -7.542 14.372 1.00 95.25 81 LYS A CA 1
ATOM 641 C C . LYS A 1 81 ? -20.276 -6.397 13.641 1.00 95.25 81 LYS A C 1
ATOM 643 O O . LYS A 1 81 ? -19.899 -6.086 12.517 1.00 95.25 81 LYS A O 1
ATOM 648 N N . THR A 1 82 ? -21.264 -5.761 14.265 1.00 95.00 82 THR A N 1
ATOM 649 C CA . THR A 1 82 ? -21.990 -4.629 13.673 1.00 95.00 82 THR A CA 1
ATOM 650 C C . THR A 1 82 ? -21.071 -3.424 13.495 1.00 95.00 82 THR A C 1
ATOM 652 O O . THR A 1 82 ? -21.086 -2.799 12.438 1.00 95.00 82 THR A O 1
ATOM 655 N N . VAL A 1 83 ? -20.212 -3.136 14.481 1.00 91.44 83 VAL A N 1
ATOM 656 C CA . VAL A 1 83 ? -19.189 -2.081 14.361 1.00 91.44 83 VAL A CA 1
ATOM 657 C C . VAL A 1 83 ? -18.257 -2.386 13.190 1.00 91.44 83 VAL A C 1
ATOM 659 O O . VAL A 1 83 ? -18.031 -1.517 12.356 1.00 91.44 83 VAL A O 1
ATOM 662 N N . ASN A 1 84 ? -17.808 -3.634 13.050 1.00 93.06 84 ASN A N 1
ATOM 663 C CA . ASN A 1 84 ? -16.922 -4.036 11.956 1.00 93.06 84 ASN A CA 1
ATOM 664 C C . ASN A 1 84 ? -17.572 -3.918 10.570 1.00 93.06 84 ASN A C 1
ATOM 666 O O . ASN A 1 84 ? -16.892 -3.530 9.621 1.00 93.06 84 ASN A O 1
ATOM 670 N N . VAL A 1 85 ? -18.880 -4.175 10.445 1.00 96.69 85 VAL A N 1
ATOM 671 C CA . VAL A 1 85 ? -19.629 -3.920 9.200 1.00 96.69 85 VAL A CA 1
ATOM 672 C C . VAL A 1 85 ? -19.608 -2.431 8.846 1.00 96.69 85 VAL A C 1
ATOM 674 O O . VAL A 1 85 ? -19.319 -2.077 7.706 1.00 96.69 85 VAL A O 1
ATOM 677 N N . HIS A 1 86 ? -19.857 -1.543 9.810 1.00 94.19 86 HIS A N 1
ATOM 678 C CA . HIS A 1 86 ? -19.817 -0.102 9.549 1.00 94.19 86 HIS A CA 1
ATOM 679 C C . HIS A 1 86 ? -18.402 0.399 9.245 1.00 94.19 86 HIS A C 1
ATOM 681 O O . HIS A 1 86 ? -18.226 1.166 8.301 1.00 94.19 86 HIS A O 1
ATOM 687 N N . THR A 1 87 ? -17.388 -0.072 9.975 1.00 92.38 87 THR A N 1
ATOM 688 C CA . THR A 1 87 ? -15.982 0.244 9.690 1.00 92.38 87 THR A CA 1
ATOM 689 C C . THR A 1 87 ? -15.603 -0.196 8.280 1.00 92.38 87 THR A C 1
ATOM 691 O O . THR A 1 87 ? -15.008 0.584 7.541 1.00 92.38 87 THR A O 1
ATOM 694 N N . LYS A 1 88 ? -16.007 -1.404 7.863 1.00 95.25 88 LYS A N 1
ATOM 695 C CA . LYS A 1 88 ? -15.808 -1.878 6.490 1.00 95.25 88 LYS A CA 1
ATOM 696 C C . LYS A 1 88 ? -16.418 -0.908 5.476 1.00 95.25 88 LYS A C 1
ATOM 698 O O . LYS A 1 88 ? -15.707 -0.481 4.575 1.00 95.25 88 LYS A O 1
ATOM 703 N N . ASN A 1 89 ? -17.676 -0.509 5.655 1.00 96.94 89 ASN A N 1
ATOM 704 C CA . ASN A 1 89 ? -18.349 0.404 4.725 1.00 96.94 89 ASN A CA 1
ATOM 705 C C . ASN A 1 89 ? -17.626 1.759 4.609 1.00 96.94 89 ASN A C 1
ATOM 707 O O . ASN A 1 89 ? -17.536 2.322 3.521 1.00 96.94 89 ASN A O 1
ATOM 711 N N . ILE A 1 90 ? -17.084 2.276 5.716 1.00 95.56 90 ILE A N 1
ATOM 712 C CA . ILE A 1 90 ? -16.304 3.525 5.733 1.00 95.56 90 ILE A CA 1
ATOM 713 C C . ILE A 1 90 ? -15.002 3.364 4.939 1.00 95.56 90 ILE A C 1
ATOM 715 O O . ILE A 1 90 ? -14.654 4.230 4.135 1.00 95.56 90 ILE A O 1
ATOM 719 N N . LEU A 1 91 ? -14.294 2.249 5.128 1.00 95.25 91 LEU A N 1
ATOM 720 C CA . LEU A 1 91 ? -13.048 1.968 4.413 1.00 95.25 91 LEU A CA 1
ATOM 721 C C . LEU A 1 91 ? -13.281 1.690 2.924 1.00 95.25 91 LEU A C 1
ATOM 723 O O . LEU A 1 91 ? -12.491 2.138 2.096 1.00 95.25 91 LEU A O 1
ATOM 727 N N . GLU A 1 92 ? -14.369 1.005 2.571 1.00 96.88 92 GLU A N 1
ATOM 728 C CA . GLU A 1 92 ? -14.786 0.808 1.180 1.00 96.88 92 GLU A CA 1
ATOM 729 C C . GLU A 1 92 ? -15.140 2.140 0.522 1.00 96.88 92 GLU A C 1
ATOM 731 O O . GLU A 1 92 ? -14.664 2.420 -0.576 1.00 96.88 92 GLU A O 1
ATOM 736 N N . TYR A 1 93 ? -15.874 3.015 1.218 1.00 97.19 93 TYR A N 1
ATOM 737 C CA . TYR A 1 93 ? -16.153 4.354 0.713 1.00 97.19 93 TYR A CA 1
ATOM 738 C C . TYR A 1 93 ? -14.860 5.137 0.461 1.00 97.19 93 TYR A C 1
ATOM 740 O O . TYR A 1 93 ? -14.690 5.699 -0.619 1.00 97.19 93 TYR A O 1
ATOM 748 N N . TRP A 1 94 ? -13.933 5.144 1.422 1.00 96.44 94 TRP A N 1
ATOM 749 C CA . TRP A 1 94 ? -12.643 5.821 1.283 1.00 96.44 94 TRP A CA 1
ATOM 750 C C . TRP A 1 94 ? -11.824 5.274 0.108 1.00 96.44 94 TRP A C 1
ATOM 752 O O . TRP A 1 94 ? -11.299 6.055 -0.690 1.00 96.44 94 TRP A O 1
ATOM 762 N N . ARG A 1 95 ? -11.762 3.943 -0.038 1.00 95.00 95 ARG A N 1
ATOM 763 C CA . ARG A 1 95 ? -11.104 3.263 -1.162 1.00 95.00 95 ARG A CA 1
ATOM 764 C C . ARG A 1 95 ? -11.705 3.702 -2.493 1.00 95.00 95 ARG A C 1
ATOM 766 O O . ARG A 1 95 ? -10.968 4.170 -3.354 1.00 95.00 95 ARG A O 1
ATOM 773 N N . ASP A 1 96 ? -13.018 3.570 -2.644 1.00 95.50 96 ASP A N 1
ATOM 774 C CA . ASP A 1 96 ? -13.679 3.662 -3.947 1.00 95.50 96 ASP A CA 1
ATOM 775 C C . ASP A 1 96 ? -13.997 5.096 -4.370 1.00 95.50 96 ASP A C 1
ATOM 777 O O . ASP A 1 96 ? -14.016 5.381 -5.566 1.00 95.50 96 ASP A O 1
ATOM 781 N N . ASN A 1 97 ? -14.226 6.000 -3.412 1.00 96.00 97 ASN A N 1
ATOM 782 C CA . ASN A 1 97 ? -14.737 7.350 -3.679 1.00 96.00 97 ASN A CA 1
ATOM 783 C C . ASN A 1 97 ? -13.730 8.463 -3.387 1.00 96.00 97 ASN A C 1
ATOM 785 O O . ASN A 1 97 ? -13.947 9.594 -3.814 1.00 96.00 97 ASN A O 1
ATOM 789 N N . PHE A 1 98 ? -12.641 8.178 -2.670 1.00 96.81 98 PHE A N 1
ATOM 790 C CA . PHE A 1 98 ? -11.613 9.181 -2.396 1.00 96.81 98 PHE A CA 1
ATOM 791 C C . PHE A 1 98 ? -10.239 8.784 -2.941 1.00 96.81 98 PHE A C 1
ATOM 793 O O . PHE A 1 98 ? -9.650 9.551 -3.700 1.00 96.81 98 PHE A O 1
ATOM 800 N N . LEU A 1 99 ? -9.731 7.585 -2.632 1.00 96.25 99 LEU A N 1
ATOM 801 C CA . LEU A 1 99 ? -8.385 7.160 -3.056 1.00 96.25 99 LEU A CA 1
ATOM 802 C C . LEU A 1 99 ? -8.246 6.920 -4.572 1.00 96.25 99 LEU A C 1
ATOM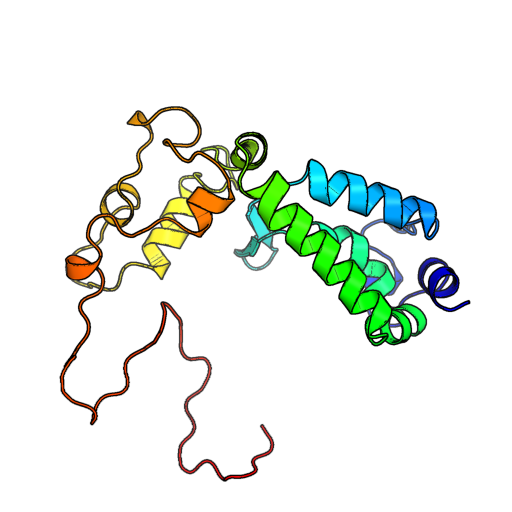 804 O O . LEU A 1 99 ? -7.134 6.866 -5.101 1.00 96.25 99 LEU A O 1
ATOM 808 N N . THR A 1 100 ? -9.357 6.800 -5.288 1.00 96.06 100 THR A N 1
ATOM 809 C CA . THR A 1 100 ? -9.426 6.721 -6.758 1.00 96.06 100 THR A CA 1
ATOM 810 C C . THR A 1 100 ? -9.510 8.095 -7.427 1.00 96.06 100 THR A C 1
ATOM 812 O O . THR A 1 100 ? -9.353 8.188 -8.642 1.00 96.06 100 THR A O 1
ATOM 815 N N . MET A 1 101 ? -9.740 9.167 -6.663 1.00 96.56 101 MET A N 1
ATOM 816 C CA . MET A 1 101 ? -9.937 10.520 -7.187 1.00 96.56 101 MET A CA 1
ATOM 817 C C . MET A 1 101 ? -8.625 11.303 -7.253 1.00 96.56 101 MET A C 1
ATOM 819 O O . MET A 1 101 ? -7.725 11.094 -6.435 1.00 96.56 101 MET A O 1
ATOM 823 N N . SER A 1 102 ? -8.553 12.281 -8.160 1.00 96.00 102 SER A N 1
ATOM 824 C CA . SER A 1 102 ? -7.388 13.166 -8.323 1.00 96.00 102 SER A CA 1
ATOM 825 C C . SER A 1 102 ? -7.028 13.942 -7.062 1.00 96.00 102 SER A C 1
ATOM 827 O O . SER A 1 102 ? -5.852 14.127 -6.778 1.00 96.00 102 SER A O 1
ATOM 829 N N . ALA A 1 103 ? -8.014 14.296 -6.234 1.00 95.31 103 ALA A N 1
ATOM 830 C CA . ALA A 1 103 ? -7.772 14.939 -4.944 1.00 95.31 103 ALA A CA 1
ATOM 831 C C . ALA A 1 103 ? -6.839 14.121 -4.026 1.00 95.31 103 ALA A C 1
ATOM 833 O O . ALA A 1 103 ? -6.098 14.696 -3.233 1.00 95.31 103 ALA A O 1
ATOM 834 N N . SER A 1 104 ? -6.834 12.788 -4.143 1.00 96.31 104 SER A N 1
ATOM 835 C CA . SER A 1 104 ? -5.928 11.934 -3.366 1.00 96.31 104 SER A CA 1
ATOM 836 C C . SER A 1 104 ? -4.487 11.941 -3.879 1.00 96.31 104 SER A C 1
ATOM 838 O O . SER A 1 104 ? -3.590 11.567 -3.128 1.00 96.31 104 SER A O 1
ATOM 840 N N . ALA A 1 105 ? -4.244 12.371 -5.122 1.00 96.44 105 ALA A N 1
ATOM 841 C CA . ALA A 1 105 ? -2.903 12.459 -5.697 1.00 96.44 105 ALA A CA 1
ATOM 842 C C . ALA A 1 105 ? -2.061 13.579 -5.066 1.00 96.44 105 ALA A C 1
ATOM 844 O O . ALA A 1 105 ? -0.849 13.561 -5.211 1.00 96.44 105 ALA A O 1
ATOM 845 N N . GLY A 1 106 ? -2.658 14.487 -4.281 1.00 94.62 106 GLY A N 1
ATOM 846 C CA . GLY A 1 106 ? -1.947 15.595 -3.628 1.00 94.62 106 GLY A CA 1
ATOM 847 C C . GLY A 1 106 ? -0.794 15.188 -2.696 1.00 94.62 106 GLY A C 1
ATOM 848 O O . GLY A 1 106 ? 0.005 16.037 -2.320 1.00 94.62 106 GLY A O 1
ATOM 849 N N . VAL A 1 107 ? -0.682 13.904 -2.335 1.00 93.75 107 VAL A N 1
ATOM 850 C CA . VAL A 1 107 ? 0.449 13.344 -1.569 1.00 93.75 107 VAL A CA 1
ATOM 851 C C . VAL A 1 107 ? 1.563 12.761 -2.451 1.00 93.75 107 VAL A C 1
ATOM 853 O O . VAL A 1 107 ? 2.545 12.250 -1.929 1.00 93.75 107 VAL A O 1
ATOM 856 N N . LEU A 1 108 ? 1.403 12.776 -3.774 1.00 96.00 108 LEU A N 1
ATOM 857 C CA . LEU A 1 108 ? 2.361 12.266 -4.754 1.00 96.00 108 LEU A CA 1
ATOM 858 C C . LEU A 1 108 ? 3.202 13.433 -5.277 1.00 96.00 108 LEU A C 1
ATOM 860 O O . LEU A 1 108 ? 2.980 13.942 -6.373 1.00 96.00 108 LEU A O 1
ATOM 864 N N . THR A 1 109 ? 4.135 13.915 -4.468 1.00 95.38 109 THR A N 1
ATOM 865 C CA . THR A 1 109 ? 5.005 15.044 -4.831 1.00 95.38 109 THR A CA 1
ATOM 866 C C . THR A 1 109 ? 6.473 14.659 -4.695 1.00 95.38 109 THR A C 1
ATOM 868 O O . THR A 1 109 ? 6.800 13.646 -4.082 1.00 95.38 109 THR A O 1
ATOM 871 N N . GLU A 1 110 ? 7.360 15.469 -5.269 1.00 94.94 110 GLU A N 1
ATOM 872 C CA . GLU A 1 110 ? 8.815 15.306 -5.123 1.00 94.94 110 GLU A CA 1
ATOM 873 C C . GLU A 1 110 ? 9.357 15.984 -3.853 1.00 94.94 110 GLU A C 1
ATOM 875 O O . GLU A 1 110 ? 10.563 15.984 -3.622 1.00 94.94 110 GLU A O 1
ATOM 880 N N . GLU A 1 111 ? 8.477 16.568 -3.033 1.00 93.12 111 GLU A N 1
ATOM 881 C CA . GLU A 1 111 ? 8.861 17.196 -1.769 1.00 93.12 111 GLU A CA 1
ATOM 882 C C . GLU A 1 111 ? 9.511 16.175 -0.821 1.00 93.12 111 GLU A C 1
ATOM 884 O O . GLU A 1 111 ? 9.148 14.991 -0.847 1.00 93.12 111 GLU A O 1
ATOM 889 N N . PRO A 1 112 ? 10.425 16.610 0.064 1.00 89.56 112 PRO A N 1
ATOM 890 C CA . PRO A 1 112 ? 11.023 15.730 1.060 1.00 89.56 112 PRO A CA 1
ATOM 891 C C . PRO A 1 112 ? 9.964 14.954 1.855 1.00 89.56 112 PRO A C 1
ATOM 893 O O . PRO A 1 112 ? 8.955 15.516 2.284 1.00 89.56 112 PRO A O 1
ATOM 896 N N . ASN A 1 113 ? 10.211 13.660 2.080 1.00 83.94 113 ASN A N 1
ATOM 897 C CA . ASN A 1 113 ? 9.299 12.715 2.747 1.00 83.94 113 ASN A CA 1
ATOM 898 C C . ASN A 1 113 ? 7.977 12.421 2.013 1.00 83.94 113 ASN A C 1
ATOM 900 O O . ASN A 1 113 ? 7.099 11.786 2.590 1.00 83.94 113 ASN A O 1
ATOM 904 N N . SER A 1 114 ? 7.807 12.849 0.763 1.00 90.88 114 SER A N 1
ATOM 905 C CA . SER A 1 114 ? 6.632 12.527 -0.056 1.00 90.88 114 SER A CA 1
ATOM 906 C C . SER A 1 114 ? 6.812 11.216 -0.835 1.00 90.88 114 SER A C 1
ATOM 908 O O . SER A 1 114 ? 7.884 10.614 -0.818 1.00 90.88 114 SER A O 1
ATOM 910 N N . TRP A 1 115 ? 5.764 10.739 -1.514 1.00 93.75 115 TRP A N 1
ATOM 911 C CA . TRP A 1 115 ? 5.774 9.440 -2.212 1.00 93.75 115 TRP A CA 1
ATOM 912 C C . TRP A 1 115 ? 6.612 9.407 -3.499 1.00 93.75 115 TRP A C 1
ATOM 914 O O . TRP A 1 115 ? 7.008 8.324 -3.918 1.00 93.75 115 TRP A O 1
ATOM 924 N N . LEU A 1 116 ? 6.889 10.561 -4.119 1.00 95.50 116 LEU A N 1
ATOM 925 C CA . LEU A 1 116 ? 7.757 10.672 -5.303 1.00 95.50 116 LEU A CA 1
ATOM 926 C C . LEU A 1 116 ? 9.091 11.366 -4.984 1.00 95.50 116 LEU A C 1
ATOM 928 O O . LEU A 1 116 ? 9.851 11.695 -5.900 1.00 95.50 116 LEU A O 1
ATOM 932 N N . SER A 1 117 ? 9.393 11.581 -3.697 1.00 94.44 117 SER A N 1
ATOM 933 C CA . SER A 1 117 ? 10.689 12.116 -3.277 1.00 94.44 117 SER A CA 1
ATOM 934 C C . SER A 1 117 ? 11.819 11.199 -3.752 1.00 94.44 117 SER A C 1
ATOM 936 O O . SER A 1 117 ? 11.617 10.002 -3.979 1.00 94.44 117 SER A O 1
ATOM 938 N N . GLU A 1 118 ? 13.019 11.749 -3.921 1.00 94.75 118 GLU A N 1
ATOM 939 C CA . GLU A 1 118 ? 14.185 10.960 -4.335 1.00 94.75 118 GLU A CA 1
ATOM 940 C C . GLU A 1 118 ? 14.440 9.794 -3.370 1.00 94.75 118 GLU A C 1
ATOM 942 O O . GLU A 1 118 ? 14.678 8.667 -3.799 1.00 94.75 118 GLU A O 1
ATOM 947 N N . GLU A 1 119 ? 14.272 10.029 -2.069 1.00 92.81 119 GLU A N 1
ATOM 948 C CA . GLU A 1 119 ? 14.414 9.002 -1.042 1.00 92.81 119 GLU A CA 1
ATOM 949 C C . GLU A 1 119 ? 13.320 7.932 -1.136 1.00 92.81 119 GLU A C 1
ATOM 951 O O . GLU A 1 119 ? 13.595 6.768 -0.868 1.00 92.81 119 GLU A O 1
ATOM 956 N N . ALA A 1 120 ? 12.080 8.297 -1.492 1.00 92.50 120 ALA A N 1
ATOM 957 C CA . ALA A 1 120 ? 10.996 7.323 -1.665 1.00 92.50 120 ALA A CA 1
ATOM 958 C C . ALA A 1 120 ? 11.274 6.414 -2.851 1.00 92.50 120 ALA A C 1
ATOM 960 O O . ALA A 1 120 ? 11.183 5.195 -2.736 1.00 92.50 120 ALA A O 1
ATOM 961 N N . ARG A 1 121 ? 11.644 7.016 -3.985 1.00 94.75 121 ARG A N 1
ATOM 962 C CA . ARG A 1 121 ? 11.957 6.274 -5.205 1.00 94.75 121 ARG A CA 1
ATOM 963 C C . ARG A 1 121 ? 13.134 5.341 -4.980 1.00 94.75 121 ARG A C 1
ATOM 965 O O . ARG A 1 121 ? 13.036 4.186 -5.362 1.00 94.75 121 ARG A O 1
ATOM 972 N N . LYS A 1 122 ? 14.168 5.791 -4.267 1.00 93.88 122 LYS A N 1
ATOM 973 C CA . LYS A 1 122 ? 15.306 4.943 -3.919 1.00 93.88 122 LYS A CA 1
ATOM 974 C C . LYS A 1 122 ? 14.916 3.742 -3.055 1.00 93.88 122 LYS A C 1
ATOM 976 O O . LYS A 1 122 ? 15.323 2.637 -3.372 1.00 93.88 122 LYS A O 1
ATOM 981 N N . VAL A 1 123 ? 14.102 3.927 -2.010 1.00 91.81 123 VAL A N 1
ATOM 982 C CA . VAL A 1 123 ? 13.629 2.794 -1.186 1.00 91.81 123 VAL A CA 1
ATOM 983 C C . VAL A 1 123 ? 12.820 1.804 -2.025 1.00 91.81 123 VAL A C 1
ATOM 985 O O . VAL A 1 123 ? 13.019 0.598 -1.924 1.00 91.81 123 VAL A O 1
ATOM 988 N N . ILE A 1 124 ? 11.937 2.311 -2.888 1.00 92.44 124 ILE A N 1
ATOM 989 C CA . ILE A 1 124 ? 11.151 1.479 -3.803 1.00 92.44 124 ILE A CA 1
ATOM 990 C C . ILE A 1 124 ? 12.081 0.714 -4.754 1.00 92.44 124 ILE A C 1
ATOM 992 O O . ILE A 1 124 ? 11.927 -0.489 -4.915 1.00 92.44 124 ILE A O 1
ATOM 996 N N . GLU A 1 125 ? 13.066 1.375 -5.359 1.00 94.75 125 GLU A N 1
ATOM 997 C CA . GLU A 1 125 ? 14.063 0.735 -6.222 1.00 94.75 125 GLU A CA 1
ATOM 998 C C . GLU A 1 125 ? 14.870 -0.332 -5.461 1.00 94.75 125 GLU A C 1
ATOM 1000 O O . GLU A 1 125 ? 15.030 -1.437 -5.977 1.00 94.75 125 GLU A O 1
ATOM 1005 N N . ASP A 1 126 ? 15.312 -0.046 -4.234 1.00 91.62 126 ASP A N 1
ATOM 1006 C CA . ASP A 1 126 ? 16.060 -0.962 -3.359 1.00 91.62 126 ASP A CA 1
ATOM 1007 C C . ASP A 1 126 ? 15.266 -2.224 -2.991 1.00 91.62 126 ASP A C 1
ATOM 1009 O O . ASP A 1 126 ? 15.837 -3.314 -2.936 1.00 91.62 126 ASP A O 1
ATOM 1013 N N . ASP A 1 127 ? 13.956 -2.107 -2.767 1.00 89.62 127 ASP A N 1
ATOM 1014 C CA . ASP A 1 127 ? 13.110 -3.246 -2.396 1.00 89.62 127 ASP A CA 1
ATOM 1015 C C . ASP A 1 127 ? 12.604 -4.063 -3.599 1.00 89.62 127 ASP A C 1
ATOM 1017 O O . ASP A 1 127 ? 12.307 -5.251 -3.452 1.00 89.62 127 ASP A O 1
ATOM 1021 N N . ILE A 1 128 ? 12.493 -3.443 -4.777 1.00 90.19 128 ILE A N 1
ATOM 1022 C CA . ILE A 1 128 ? 11.830 -4.022 -5.959 1.00 90.19 128 ILE A CA 1
ATOM 1023 C C . ILE A 1 128 ? 12.831 -4.575 -6.980 1.00 90.19 128 ILE A C 1
ATOM 1025 O O . ILE A 1 128 ? 12.475 -5.448 -7.783 1.00 90.19 128 ILE A O 1
ATOM 1029 N N . ASN A 1 129 ? 14.079 -4.105 -6.985 1.00 93.06 129 ASN A N 1
ATOM 1030 C CA . ASN A 1 129 ? 15.105 -4.662 -7.860 1.00 93.06 129 ASN A CA 1
ATOM 1031 C C . ASN A 1 129 ? 15.531 -6.063 -7.400 1.00 93.06 129 ASN A C 1
ATOM 1033 O O . ASN A 1 129 ? 15.928 -6.280 -6.259 1.00 93.06 129 ASN A O 1
ATOM 1037 N N . LEU A 1 130 ? 15.464 -7.023 -8.327 1.00 86.88 130 LEU A N 1
ATOM 1038 C CA . LEU A 1 130 ? 15.821 -8.428 -8.088 1.00 86.88 130 LEU A CA 1
ATOM 1039 C C . LEU A 1 130 ? 17.035 -8.885 -8.913 1.00 86.88 130 LEU A C 1
ATOM 1041 O O . LEU A 1 130 ? 17.596 -9.941 -8.627 1.00 86.88 130 LEU A O 1
ATOM 1045 N N . ASP A 1 131 ? 17.428 -8.125 -9.942 1.00 85.31 131 ASP A N 1
ATOM 1046 C CA . ASP A 1 131 ? 18.546 -8.469 -10.823 1.00 85.31 131 ASP A CA 1
ATOM 1047 C C . ASP A 1 131 ? 19.855 -7.862 -10.284 1.00 85.31 131 ASP A C 1
ATOM 1049 O O . ASP A 1 131 ? 20.010 -6.640 -10.270 1.00 85.31 131 ASP A O 1
ATOM 1053 N N . PRO A 1 132 ? 20.831 -8.681 -9.856 1.00 85.94 132 PRO A N 1
ATOM 1054 C CA . PRO A 1 132 ? 22.103 -8.177 -9.347 1.00 85.94 132 PRO A CA 1
ATOM 1055 C C . PRO A 1 132 ? 22.994 -7.554 -10.434 1.00 85.94 132 PRO A C 1
ATOM 1057 O O . PRO A 1 132 ? 23.962 -6.871 -10.104 1.00 85.94 132 PRO A O 1
ATOM 1060 N N . ASN A 1 133 ? 22.711 -7.797 -11.717 1.00 89.38 133 ASN A N 1
ATOM 1061 C CA . ASN A 1 133 ? 23.513 -7.307 -12.840 1.00 89.38 133 ASN A CA 1
ATOM 1062 C C . ASN A 1 133 ? 22.926 -6.054 -13.494 1.00 89.38 133 ASN A C 1
ATOM 1064 O O . ASN A 1 133 ? 23.622 -5.383 -14.260 1.00 89.38 133 ASN A O 1
ATOM 1068 N N . HIS A 1 134 ? 21.657 -5.747 -13.231 1.00 91.06 134 HIS A N 1
ATOM 1069 C CA . HIS A 1 134 ? 20.988 -4.593 -13.805 1.00 91.06 134 HIS A CA 1
ATOM 1070 C C . HIS A 1 134 ? 20.022 -3.971 -12.804 1.00 91.06 134 HIS A C 1
ATOM 1072 O O . HIS A 1 134 ? 19.031 -4.579 -12.409 1.00 91.06 134 HIS A O 1
ATOM 1078 N N . TRP A 1 135 ? 20.309 -2.726 -12.438 1.00 94.56 135 TRP A N 1
ATOM 1079 C CA . TRP A 1 135 ? 19.502 -1.963 -11.504 1.00 94.56 135 TRP A CA 1
ATOM 1080 C C . TRP A 1 135 ? 18.569 -1.020 -12.258 1.00 94.56 135 TRP A C 1
ATOM 1082 O O . TRP A 1 135 ? 19.032 -0.064 -12.880 1.00 94.56 135 TRP A O 1
ATOM 1092 N N . TYR A 1 136 ? 17.272 -1.301 -12.208 1.00 96.00 136 TYR A N 1
ATOM 1093 C CA . TYR A 1 136 ? 16.238 -0.507 -12.857 1.00 96.00 136 TYR A CA 1
ATOM 1094 C C . TYR A 1 136 ? 15.859 0.692 -11.983 1.00 96.00 136 TYR A C 1
ATOM 1096 O O . TYR A 1 136 ? 15.598 0.550 -10.786 1.00 96.00 136 TYR A O 1
ATOM 1104 N N . SER A 1 137 ? 15.773 1.867 -12.598 1.00 96.62 137 SER A N 1
ATOM 1105 C CA . SER A 1 137 ? 15.185 3.058 -11.979 1.00 96.62 137 SER A CA 1
ATOM 1106 C C . SER A 1 137 ? 13.664 2.929 -11.826 1.00 96.62 137 SER A C 1
ATOM 1108 O O . SER A 1 137 ? 13.020 2.140 -12.521 1.00 96.62 137 SER A O 1
ATOM 1110 N N . PHE A 1 138 ? 13.050 3.753 -10.972 1.00 96.75 138 PHE A N 1
ATOM 1111 C CA . PHE A 1 138 ? 11.592 3.826 -10.818 1.00 96.75 138 PHE A CA 1
ATOM 1112 C C . PHE A 1 138 ? 10.880 4.045 -12.166 1.00 96.75 138 PHE A C 1
ATOM 1114 O O . PHE A 1 138 ? 9.845 3.433 -12.435 1.00 96.75 138 PHE A O 1
ATOM 1121 N N . GLU A 1 139 ? 11.451 4.887 -13.035 1.00 96.94 139 GLU A N 1
ATOM 1122 C CA . GLU A 1 139 ? 10.898 5.158 -14.366 1.00 96.94 139 GLU A CA 1
ATOM 1123 C C . GLU A 1 139 ? 10.928 3.907 -15.256 1.00 96.94 139 GLU A C 1
ATOM 1125 O O . GLU A 1 139 ? 9.960 3.632 -15.959 1.00 96.94 139 GLU A O 1
ATOM 1130 N N . GLU A 1 140 ? 11.995 3.107 -15.204 1.00 96.06 140 GLU A N 1
ATOM 1131 C CA . GLU A 1 140 ? 12.096 1.854 -15.966 1.00 96.06 140 GLU A CA 1
ATOM 1132 C C . GLU A 1 140 ? 11.205 0.748 -15.393 1.00 96.06 140 GLU A C 1
ATOM 1134 O O . GLU A 1 140 ? 10.650 -0.053 -16.147 1.00 96.06 140 GLU A O 1
ATOM 1139 N N . LEU A 1 141 ? 11.044 0.715 -14.067 1.00 96.19 141 LEU A N 1
ATOM 1140 C CA . LEU A 1 141 ? 10.191 -0.250 -13.382 1.00 96.19 141 LEU A CA 1
ATOM 1141 C C . LEU A 1 141 ? 8.714 -0.022 -13.710 1.00 96.19 141 LEU A C 1
ATOM 1143 O O . LEU A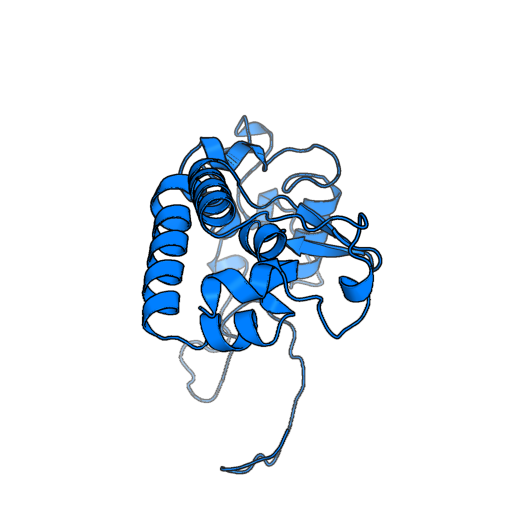 1 141 ? 8.005 -0.985 -14.000 1.00 96.19 141 LEU A O 1
ATOM 1147 N N . PHE A 1 142 ? 8.242 1.227 -13.683 1.00 96.62 142 PHE A N 1
ATOM 1148 C CA . PHE A 1 142 ? 6.806 1.536 -13.730 1.00 96.62 142 PHE A CA 1
ATOM 1149 C C . PHE A 1 142 ? 6.358 2.337 -14.952 1.00 96.62 142 PHE A C 1
ATOM 1151 O O . PHE A 1 142 ? 5.163 2.383 -15.235 1.00 96.62 142 PHE A O 1
ATOM 1158 N N . GLY A 1 143 ? 7.282 2.945 -15.697 1.00 96.69 143 GLY A N 1
ATOM 1159 C CA . GLY A 1 143 ? 6.967 3.724 -16.896 1.00 96.69 143 GLY A CA 1
ATOM 1160 C C . GLY A 1 143 ? 6.371 5.102 -16.604 1.00 96.69 143 GLY A C 1
ATOM 1161 O O . GLY A 1 143 ? 5.707 5.658 -17.473 1.00 96.69 143 GLY A O 1
ATOM 1162 N N . TYR A 1 144 ? 6.579 5.633 -15.396 1.00 96.81 144 TYR A N 1
ATOM 1163 C CA . TYR A 1 144 ? 6.139 6.969 -14.989 1.00 96.81 144 TYR A CA 1
ATOM 1164 C C . TYR A 1 144 ? 7.347 7.835 -14.670 1.00 96.81 144 TYR A C 1
ATOM 1166 O O . TYR A 1 144 ? 8.250 7.400 -13.957 1.00 96.81 144 TYR A O 1
ATOM 1174 N N . SER A 1 145 ? 7.330 9.068 -15.158 1.00 96.25 145 SER A N 1
ATOM 1175 C CA . SER A 1 145 ? 8.420 10.024 -15.031 1.00 96.25 145 SER A CA 1
ATOM 1176 C C . SER A 1 145 ? 7.901 11.417 -14.692 1.00 96.25 145 SER A C 1
ATOM 1178 O O . SER A 1 145 ? 6.736 11.762 -14.903 1.00 96.25 145 SER A O 1
ATOM 1180 N N . LYS A 1 146 ? 8.813 12.295 -14.273 1.00 95.50 146 LYS A N 1
ATOM 1181 C CA . LYS A 1 146 ? 8.507 13.720 -14.082 1.00 95.50 146 LYS A CA 1
ATOM 1182 C C . LYS A 1 146 ? 7.964 14.402 -15.347 1.00 95.50 146 LYS A C 1
ATOM 1184 O O . LYS A 1 146 ? 7.271 15.415 -15.260 1.00 95.50 146 LYS A O 1
ATOM 1189 N N . LYS A 1 147 ? 8.281 13.873 -16.534 1.00 96.31 147 LYS A N 1
ATOM 1190 C CA . LYS A 1 147 ? 7.851 14.444 -17.821 1.00 96.31 147 LYS A CA 1
ATOM 1191 C C . LYS A 1 147 ? 6.362 14.227 -18.093 1.00 96.31 147 LYS A C 1
ATOM 1193 O O . LYS A 1 147 ? 5.804 14.946 -18.917 1.00 96.31 147 LYS A O 1
ATOM 1198 N N . ASP A 1 148 ? 5.725 13.304 -17.375 1.00 96.06 148 ASP A N 1
ATOM 1199 C CA . ASP A 1 148 ? 4.302 12.983 -17.517 1.00 96.06 148 ASP A CA 1
ATOM 1200 C C . ASP A 1 148 ? 3.382 13.988 -16.797 1.00 96.06 148 ASP A C 1
ATOM 1202 O O . ASP A 1 148 ? 2.156 13.874 -16.849 1.00 96.06 148 ASP A O 1
ATOM 1206 N N . GLY A 1 149 ? 3.967 15.015 -16.169 1.00 95.06 149 GLY A N 1
ATOM 1207 C CA . GLY A 1 149 ? 3.264 16.156 -15.588 1.00 95.06 149 GLY A CA 1
ATOM 1208 C C . GLY A 1 149 ? 3.151 16.092 -14.067 1.00 95.06 149 GLY A C 1
ATOM 1209 O O . GLY A 1 149 ? 3.988 15.504 -13.378 1.00 95.06 149 GLY A O 1
ATOM 1210 N N . GLU A 1 150 ? 2.115 16.742 -13.528 1.00 94.69 150 GLU A N 1
ATOM 1211 C CA . GLU A 1 150 ? 1.831 16.702 -12.092 1.00 94.69 150 GLU A CA 1
ATOM 1212 C C . GLU A 1 150 ? 1.664 15.260 -11.613 1.00 94.69 150 GLU A C 1
ATOM 1214 O O . GLU A 1 150 ? 1.118 14.408 -12.319 1.00 94.69 150 GLU A O 1
ATOM 1219 N N . HIS A 1 151 ? 2.172 14.984 -10.410 1.00 96.62 151 HIS A N 1
ATOM 1220 C CA . HIS A 1 151 ? 2.149 13.649 -9.813 1.00 96.62 151 HIS A CA 1
ATOM 1221 C C . HIS A 1 151 ? 2.754 12.563 -10.718 1.00 96.62 151 HIS A C 1
ATOM 1223 O O . HIS A 1 151 ? 2.350 11.410 -10.622 1.00 96.62 151 HIS A O 1
ATOM 1229 N N . TRP A 1 152 ? 3.680 12.926 -11.618 1.00 97.25 152 TRP A N 1
ATOM 1230 C CA . TRP A 1 152 ? 4.302 12.020 -12.593 1.00 97.25 152 TRP A CA 1
ATOM 1231 C C . TRP A 1 152 ? 3.272 11.261 -13.447 1.00 97.25 152 TRP A C 1
ATOM 1233 O O . TRP A 1 152 ? 3.484 10.114 -13.818 1.00 97.25 152 TRP A O 1
ATOM 1243 N N . GLY A 1 153 ? 2.113 11.869 -13.722 1.00 96.69 153 GLY A N 1
ATOM 1244 C CA . GLY A 1 153 ? 1.041 11.254 -14.510 1.00 96.69 153 GLY A CA 1
ATOM 1245 C C . GLY A 1 153 ? 0.118 10.303 -13.732 1.00 96.69 153 GLY A C 1
ATOM 1246 O O . GLY A 1 153 ? -0.872 9.817 -14.293 1.00 96.69 153 GLY A O 1
ATOM 1247 N N . PHE A 1 154 ? 0.365 10.059 -12.439 1.00 97.69 154 PHE A N 1
ATOM 1248 C CA . PHE A 1 154 ? -0.548 9.285 -11.595 1.00 97.69 154 PHE A CA 1
ATOM 1249 C C . PHE A 1 154 ? -1.855 10.048 -11.351 1.00 97.69 154 PHE A C 1
ATOM 1251 O O . PHE A 1 154 ? -1.877 11.170 -10.849 1.00 97.69 154 PHE A O 1
ATOM 1258 N N . LYS A 1 155 ? -2.985 9.404 -11.660 1.00 96.75 155 LYS A N 1
ATOM 1259 C CA . LYS A 1 155 ? -4.321 10.022 -11.567 1.00 96.75 155 LYS A CA 1
ATOM 1260 C C . LYS A 1 155 ? -4.856 10.108 -10.143 1.00 96.75 155 LYS A C 1
ATOM 1262 O O . LYS A 1 155 ? -5.768 10.883 -9.885 1.00 96.75 155 LYS A O 1
ATOM 1267 N N . SER A 1 156 ? -4.363 9.261 -9.248 1.00 97.44 156 SER A N 1
ATOM 1268 C CA . SER A 1 156 ? -4.792 9.167 -7.853 1.00 97.44 156 SER A CA 1
ATOM 1269 C C . SER A 1 156 ? -3.747 8.431 -7.019 1.00 97.44 156 SER A C 1
ATOM 1271 O O . SER A 1 156 ? -2.912 7.696 -7.560 1.00 97.44 156 SER A O 1
ATOM 1273 N N . ARG A 1 157 ? -3.839 8.525 -5.687 1.00 95.25 157 ARG A N 1
ATOM 1274 C CA . ARG A 1 157 ? -3.011 7.694 -4.804 1.00 95.25 157 ARG A CA 1
ATOM 1275 C C . ARG A 1 157 ? -3.243 6.204 -5.060 1.00 95.25 157 ARG A C 1
ATOM 1277 O O . ARG A 1 157 ? -2.290 5.436 -5.074 1.00 95.25 157 ARG A O 1
ATOM 1284 N N . GLY A 1 158 ? -4.491 5.795 -5.283 1.00 94.88 158 GLY A N 1
ATOM 1285 C CA . GLY A 1 158 ? -4.822 4.424 -5.669 1.00 94.88 158 GLY A CA 1
ATOM 1286 C C . GLY A 1 158 ? -4.031 3.974 -6.897 1.00 94.88 158 GLY A C 1
ATOM 1287 O O . GLY A 1 158 ? -3.386 2.936 -6.839 1.00 94.88 158 GLY A O 1
ATOM 1288 N N . SER A 1 159 ? -3.985 4.795 -7.954 1.00 96.00 159 SER A N 1
ATOM 1289 C CA . SER A 1 159 ? -3.244 4.457 -9.178 1.00 96.00 159 SER A CA 1
ATOM 1290 C C . SER A 1 159 ? -1.734 4.309 -8.973 1.00 96.00 159 SER A C 1
ATOM 1292 O O . SER A 1 159 ? -1.123 3.494 -9.654 1.00 96.00 159 SER A O 1
ATOM 1294 N N . PHE A 1 160 ? -1.151 5.044 -8.019 1.00 96.00 160 PHE A N 1
ATOM 1295 C CA . PHE A 1 160 ? 0.255 4.904 -7.636 1.00 96.00 160 PHE A CA 1
ATOM 1296 C C . PHE A 1 160 ? 0.512 3.576 -6.911 1.00 96.00 160 PHE A C 1
ATOM 1298 O O . PHE A 1 160 ? 1.369 2.803 -7.320 1.00 96.00 160 PHE A O 1
ATOM 1305 N N . PHE A 1 161 ? -0.278 3.254 -5.880 1.00 93.25 161 PHE A N 1
ATOM 1306 C CA . PHE A 1 161 ? -0.082 2.031 -5.083 1.00 93.25 161 PHE A CA 1
ATOM 1307 C C . PHE A 1 161 ? -0.501 0.738 -5.786 1.00 93.25 161 PHE A C 1
ATOM 1309 O O . PHE A 1 161 ? -0.148 -0.346 -5.331 1.00 93.25 161 PHE A O 1
ATOM 1316 N N . THR A 1 162 ? -1.263 0.833 -6.873 1.00 92.94 162 THR A N 1
ATOM 1317 C CA . THR A 1 162 ? -1.623 -0.309 -7.722 1.00 92.94 162 THR A CA 1
ATOM 1318 C C . THR A 1 162 ? -1.034 -0.174 -9.123 1.00 92.94 162 THR A C 1
ATOM 1320 O O . THR A 1 162 ? -1.605 -0.705 -10.081 1.00 92.94 162 THR A O 1
ATOM 1323 N N . CYS A 1 163 ? 0.043 0.602 -9.276 1.00 94.56 163 CYS A N 1
ATOM 1324 C CA . CYS A 1 163 ? 0.700 0.743 -10.563 1.00 94.56 163 CYS A CA 1
ATOM 1325 C C . CYS A 1 163 ? 1.227 -0.617 -11.036 1.00 94.56 163 CYS A C 1
ATOM 1327 O O . CYS A 1 163 ? 1.526 -1.515 -10.248 1.00 94.56 163 CYS A O 1
ATOM 1329 N N . LYS A 1 164 ? 1.260 -0.793 -12.354 1.00 95.31 164 LYS A N 1
ATOM 1330 C CA . LYS A 1 164 ? 1.786 -2.004 -12.975 1.00 95.31 164 LYS A CA 1
ATOM 1331 C C . LYS A 1 164 ? 3.234 -1.762 -13.353 1.00 95.31 164 LYS A C 1
ATOM 1333 O O . LYS A 1 164 ? 3.590 -0.646 -13.723 1.00 95.31 164 LYS A O 1
ATOM 1338 N N . PHE A 1 165 ? 4.022 -2.826 -13.335 1.00 95.38 165 PHE A N 1
ATOM 1339 C CA . PHE A 1 165 ? 5.323 -2.821 -13.983 1.00 95.38 165 PHE A CA 1
ATOM 1340 C C . PHE A 1 165 ? 5.184 -2.455 -15.465 1.00 95.38 165 PHE A C 1
ATOM 1342 O O . PHE A 1 165 ? 4.256 -2.929 -16.129 1.00 95.38 165 PHE A O 1
ATOM 1349 N N . ALA A 1 166 ? 6.108 -1.640 -15.973 1.00 96.12 166 ALA A N 1
ATOM 1350 C CA . ALA A 1 166 ? 6.140 -1.213 -17.370 1.00 96.12 166 ALA A CA 1
ATOM 1351 C C . ALA A 1 166 ? 6.265 -2.415 -18.317 1.00 96.12 166 ALA A C 1
ATOM 1353 O O . ALA A 1 166 ? 5.551 -2.505 -19.314 1.00 96.12 166 ALA A O 1
ATOM 1354 N N . ASP A 1 167 ? 7.127 -3.370 -17.957 1.00 95.06 167 ASP A N 1
ATOM 1355 C CA . ASP A 1 167 ? 7.303 -4.645 -18.651 1.00 95.06 167 ASP A CA 1
ATOM 1356 C C . ASP A 1 167 ? 7.270 -5.800 -17.641 1.00 95.06 167 ASP A C 1
ATOM 1358 O O . ASP A 1 167 ? 8.295 -6.280 -17.155 1.00 95.06 167 ASP A O 1
ATOM 1362 N N . TYR A 1 168 ? 6.054 -6.219 -17.278 1.00 91.88 168 TYR A N 1
ATOM 1363 C CA . TYR A 1 168 ? 5.834 -7.242 -16.253 1.00 91.88 168 TYR A CA 1
ATOM 1364 C C . TYR A 1 168 ? 6.567 -8.556 -16.550 1.00 91.88 168 TYR A C 1
ATOM 1366 O O . TYR A 1 168 ? 7.203 -9.116 -15.662 1.00 91.88 168 TYR A O 1
ATOM 1374 N N . HIS A 1 169 ? 6.514 -9.044 -17.791 1.00 90.88 169 HIS A N 1
ATOM 1375 C CA . HIS A 1 169 ? 7.102 -10.339 -18.145 1.00 90.88 169 HIS A CA 1
ATOM 1376 C C . HIS A 1 169 ? 8.632 -10.313 -18.132 1.00 90.88 169 HIS A C 1
ATOM 1378 O O . HIS A 1 169 ? 9.248 -11.326 -17.806 1.00 90.88 169 HIS A O 1
ATOM 1384 N N . LYS A 1 170 ? 9.242 -9.162 -18.439 1.00 91.44 170 LYS A N 1
ATOM 1385 C CA . LYS A 1 170 ? 10.688 -8.966 -18.309 1.00 91.44 170 LYS A CA 1
ATOM 1386 C C . LYS A 1 170 ? 11.122 -8.815 -16.852 1.00 91.44 170 LYS A C 1
ATOM 1388 O O . LYS A 1 170 ? 12.128 -9.393 -16.456 1.00 91.44 170 LYS A O 1
ATOM 1393 N N . LEU A 1 171 ? 10.391 -8.023 -16.068 1.00 92.75 171 LEU A N 1
ATOM 1394 C CA . LEU A 1 171 ? 10.779 -7.665 -14.701 1.00 92.75 171 LEU A CA 1
ATOM 1395 C C . LEU A 1 171 ? 10.431 -8.755 -13.677 1.00 92.75 171 LEU A C 1
ATOM 1397 O O . LEU A 1 171 ? 11.091 -8.850 -12.642 1.00 92.75 171 LEU A O 1
ATOM 1401 N N . ARG A 1 172 ? 9.407 -9.575 -13.943 1.00 92.38 172 ARG A N 1
ATOM 1402 C CA . ARG A 1 172 ? 8.919 -10.652 -13.065 1.00 92.38 172 ARG A CA 1
ATOM 1403 C C . ARG A 1 172 ? 8.704 -11.960 -13.836 1.00 92.38 172 ARG A C 1
ATOM 1405 O O . ARG A 1 172 ? 7.574 -12.443 -13.928 1.00 92.38 172 ARG A O 1
ATOM 1412 N N . PRO A 1 173 ? 9.767 -12.557 -14.400 1.00 91.19 173 PRO A N 1
ATOM 1413 C CA . PRO A 1 173 ? 9.653 -13.864 -15.026 1.00 91.19 173 PRO A CA 1
ATOM 1414 C C . PRO A 1 173 ? 9.266 -14.913 -13.975 1.00 91.19 173 PRO A C 1
ATOM 1416 O O . PRO A 1 173 ? 9.890 -15.017 -12.919 1.00 91.19 173 PRO A O 1
ATOM 1419 N N . VAL A 1 174 ? 8.234 -15.703 -14.270 1.00 91.19 174 VAL A N 1
ATOM 1420 C CA . VAL A 1 174 ? 7.827 -16.827 -13.420 1.00 91.19 174 VAL A CA 1
ATOM 1421 C C . VAL A 1 174 ? 8.692 -18.033 -13.765 1.00 91.19 174 VAL A C 1
ATOM 1423 O O . VAL A 1 174 ? 8.770 -18.439 -14.924 1.00 91.19 174 VAL A O 1
ATOM 1426 N N . TYR A 1 175 ? 9.358 -18.594 -12.759 1.00 91.62 175 TYR A N 1
ATOM 1427 C CA . TYR A 1 175 ? 10.146 -19.809 -12.924 1.00 91.62 175 TYR A CA 1
ATOM 1428 C C . TYR A 1 175 ? 9.233 -21.032 -13.064 1.00 91.62 175 TYR A C 1
ATOM 1430 O O . TYR A 1 175 ? 8.286 -21.169 -12.296 1.00 91.62 175 TYR A O 1
ATOM 1438 N N . ALA A 1 176 ? 9.547 -21.905 -14.029 1.00 94.94 176 ALA A N 1
ATOM 1439 C CA . ALA A 1 176 ? 8.874 -23.184 -14.277 1.00 94.94 176 ALA A CA 1
ATOM 1440 C C . ALA A 1 176 ? 7.324 -23.107 -14.253 1.00 94.94 176 ALA A C 1
ATOM 1442 O O . ALA A 1 176 ? 6.686 -23.801 -13.467 1.00 94.94 176 ALA A O 1
ATOM 1443 N N . PRO A 1 177 ? 6.701 -22.274 -15.111 1.00 92.88 177 PRO A N 1
ATOM 1444 C CA . PRO A 1 177 ? 5.260 -21.998 -15.049 1.00 92.88 177 PRO A CA 1
ATOM 1445 C C . PRO A 1 177 ? 4.364 -23.219 -15.314 1.00 92.88 177 PRO A C 1
ATOM 1447 O O . PRO A 1 177 ? 3.196 -23.190 -14.940 1.00 92.88 177 PRO A O 1
ATOM 1450 N N . ASP A 1 178 ? 4.905 -24.266 -15.942 1.00 95.50 178 ASP A N 1
ATOM 1451 C CA . ASP A 1 178 ? 4.188 -25.494 -16.309 1.00 95.50 178 ASP A CA 1
ATOM 1452 C C . ASP A 1 178 ? 4.594 -26.709 -15.441 1.00 95.50 178 ASP A C 1
ATOM 1454 O O . ASP A 1 178 ? 4.275 -27.847 -15.787 1.00 95.50 178 ASP A O 1
ATOM 1458 N N . ASP A 1 179 ? 5.340 -26.497 -14.349 1.00 96.56 179 ASP A N 1
ATOM 1459 C CA . ASP A 1 179 ? 5.830 -27.560 -13.462 1.00 96.56 179 ASP A CA 1
ATOM 1460 C C . ASP A 1 179 ? 5.293 -27.387 -12.034 1.00 96.56 179 ASP A C 1
ATOM 1462 O O . ASP A 1 179 ? 5.830 -26.627 -11.224 1.00 96.56 179 ASP A O 1
ATOM 1466 N N . ASP A 1 180 ? 4.260 -28.167 -11.708 1.00 95.62 180 ASP A N 1
ATOM 1467 C CA . ASP A 1 180 ? 3.587 -28.162 -10.403 1.00 95.62 180 ASP A CA 1
ATOM 1468 C C . ASP A 1 180 ? 4.486 -28.616 -9.232 1.00 95.62 180 ASP A C 1
ATOM 1470 O O . ASP A 1 180 ? 4.070 -28.558 -8.072 1.00 95.62 180 ASP A O 1
ATOM 1474 N N . SER A 1 181 ? 5.716 -29.082 -9.490 1.00 96.19 181 SER A N 1
ATOM 1475 C CA . SER A 1 181 ? 6.680 -29.381 -8.424 1.00 96.19 181 SER A CA 1
ATOM 1476 C C . SER A 1 181 ? 7.281 -28.124 -7.782 1.00 96.19 181 SER A C 1
ATOM 1478 O O . SER A 1 181 ? 7.854 -28.214 -6.691 1.00 96.19 181 SER A O 1
ATOM 1480 N N . TRP A 1 182 ? 7.121 -26.954 -8.412 1.00 95.19 182 TRP A N 1
ATOM 1481 C CA . TRP A 1 182 ? 7.649 -25.683 -7.924 1.00 95.19 182 TRP A CA 1
ATOM 1482 C C . TRP A 1 182 ? 6.573 -24.803 -7.293 1.00 95.19 182 TRP A C 1
ATOM 1484 O O . TRP A 1 182 ? 5.509 -24.559 -7.852 1.00 95.19 182 TRP A O 1
ATOM 1494 N N . VAL A 1 183 ? 6.903 -24.243 -6.127 1.00 90.94 183 VAL A N 1
ATOM 1495 C CA . VAL A 1 183 ? 6.121 -23.183 -5.484 1.00 90.94 183 VAL A CA 1
ATOM 1496 C C . VAL A 1 183 ? 6.913 -21.887 -5.585 1.00 90.94 183 VAL A C 1
ATOM 1498 O O . VAL A 1 183 ? 8.013 -21.781 -5.044 1.00 90.94 183 VAL A O 1
ATOM 1501 N N . VAL A 1 184 ? 6.353 -20.899 -6.279 1.00 91.19 184 VAL A N 1
ATOM 1502 C CA . VAL A 1 184 ? 6.951 -19.566 -6.437 1.00 91.19 184 VAL A CA 1
ATOM 1503 C C . VAL A 1 184 ? 6.339 -18.569 -5.455 1.00 91.19 184 VAL A C 1
ATOM 1505 O O . VAL A 1 184 ? 5.231 -18.767 -4.952 1.00 91.19 184 VAL A O 1
ATOM 1508 N N . SER A 1 185 ? 7.053 -17.476 -5.178 1.00 89.50 185 SER A N 1
ATOM 1509 C CA . SER A 1 185 ? 6.502 -16.401 -4.351 1.00 89.50 185 SER A CA 1
ATOM 1510 C C . SER A 1 185 ? 5.293 -15.759 -5.048 1.00 89.50 185 SER A C 1
ATOM 1512 O O . SER A 1 185 ? 5.403 -15.403 -6.224 1.00 89.50 185 SER A O 1
ATOM 1514 N N . PRO A 1 186 ? 4.155 -15.561 -4.357 1.00 87.56 186 PRO A N 1
ATOM 1515 C CA . PRO A 1 186 ? 2.964 -14.957 -4.957 1.00 87.56 186 PRO A CA 1
ATOM 1516 C C . PRO A 1 186 ? 3.088 -13.435 -5.126 1.00 87.56 186 PRO A C 1
ATOM 1518 O O . PRO A 1 186 ? 2.326 -12.829 -5.877 1.00 87.56 186 PRO A O 1
ATOM 1521 N N . CYS A 1 187 ? 4.011 -12.805 -4.399 1.00 87.75 187 CYS A N 1
ATOM 1522 C CA . CYS A 1 187 ? 4.249 -11.369 -4.422 1.00 87.75 187 CYS A CA 1
ATOM 1523 C C . CYS A 1 187 ? 5.691 -11.037 -4.020 1.00 87.75 187 CYS A C 1
ATOM 1525 O O . CYS A 1 187 ? 6.449 -11.892 -3.549 1.00 87.75 187 CYS A O 1
ATOM 1527 N N . GLU A 1 188 ? 6.058 -9.771 -4.182 1.00 85.94 188 GLU A N 1
ATOM 1528 C CA . GLU A 1 188 ? 7.293 -9.220 -3.632 1.00 85.94 188 GLU A CA 1
ATOM 1529 C C . GLU A 1 188 ? 7.205 -9.188 -2.112 1.00 85.94 188 GLU A C 1
ATOM 1531 O O . GLU A 1 188 ? 6.376 -8.493 -1.524 1.00 85.94 188 GLU A O 1
ATOM 1536 N N . SER A 1 189 ? 8.025 -10.014 -1.474 1.00 86.12 189 SER A N 1
ATOM 1537 C CA . SER A 1 189 ? 8.056 -10.156 -0.027 1.00 86.12 189 SER A CA 1
ATOM 1538 C C . SER A 1 189 ? 9.409 -10.696 0.422 1.00 86.12 189 SER A C 1
ATOM 1540 O O . SER A 1 189 ? 10.159 -11.278 -0.365 1.00 86.12 189 SER A O 1
ATOM 1542 N N . LYS A 1 190 ? 9.723 -10.501 1.704 1.00 82.25 190 LYS A N 1
ATOM 1543 C CA . LYS A 1 190 ? 10.897 -11.087 2.356 1.00 82.25 190 LYS A CA 1
ATOM 1544 C C . LYS A 1 190 ? 10.401 -12.180 3.312 1.00 82.25 190 LYS A C 1
ATOM 1546 O O . LYS A 1 190 ? 9.531 -11.888 4.137 1.00 82.25 190 LYS A O 1
ATOM 1551 N N . PRO A 1 191 ? 10.894 -13.429 3.212 1.00 84.25 191 PRO A N 1
ATOM 1552 C CA . PRO A 1 191 ? 10.464 -14.494 4.109 1.00 84.25 191 PRO A CA 1
ATOM 1553 C C . PRO A 1 191 ? 10.843 -14.139 5.549 1.00 84.25 191 PRO A C 1
ATOM 1555 O O . PRO A 1 191 ? 11.993 -13.814 5.832 1.00 84.25 191 PRO A O 1
ATOM 1558 N N . PHE A 1 192 ? 9.868 -14.196 6.458 1.00 85.12 192 PHE A N 1
ATOM 1559 C CA . PHE A 1 192 ? 10.092 -13.883 7.872 1.00 85.12 192 PHE A CA 1
ATOM 1560 C C . PHE A 1 192 ? 10.771 -15.039 8.618 1.00 85.12 192 PHE A C 1
ATOM 1562 O O . PHE A 1 192 ? 11.722 -14.829 9.365 1.00 85.12 192 PHE A O 1
ATOM 1569 N N . ALA A 1 193 ? 10.294 -16.266 8.404 1.00 85.62 193 ALA A N 1
ATOM 1570 C CA . ALA A 1 193 ? 10.835 -17.471 9.015 1.00 85.62 193 ALA A CA 1
ATOM 1571 C C . ALA A 1 193 ? 10.632 -18.673 8.086 1.00 85.62 193 ALA A C 1
ATOM 1573 O O . ALA A 1 193 ? 9.638 -18.746 7.362 1.00 85.62 193 ALA A O 1
ATOM 1574 N N . LEU A 1 194 ? 11.566 -19.624 8.134 1.00 87.94 194 LEU A N 1
ATOM 1575 C CA . LEU A 1 194 ? 11.457 -20.915 7.463 1.00 87.94 194 LEU A CA 1
ATOM 1576 C C . LEU A 1 194 ? 11.455 -22.014 8.522 1.00 87.94 194 LEU A C 1
ATOM 1578 O O . LEU A 1 194 ? 12.414 -22.143 9.283 1.00 87.94 194 LEU A O 1
ATOM 1582 N N . GLN A 1 195 ? 10.397 -22.818 8.545 1.00 88.44 195 GLN A N 1
ATOM 1583 C CA . GLN A 1 195 ? 10.274 -23.955 9.448 1.00 88.44 195 GLN A CA 1
ATOM 1584 C C . GLN A 1 195 ? 9.985 -25.223 8.651 1.00 88.44 195 GLN A C 1
ATOM 1586 O O . GLN A 1 195 ? 9.123 -25.249 7.775 1.00 88.44 195 GLN A O 1
ATOM 1591 N N . THR A 1 196 ? 10.720 -26.283 8.969 1.00 90.69 196 THR A N 1
ATOM 1592 C CA . THR A 1 196 ? 10.523 -27.620 8.408 1.00 90.69 196 THR A CA 1
ATOM 1593 C C . THR A 1 196 ? 9.860 -28.528 9.441 1.00 90.69 196 THR A C 1
ATOM 1595 O O . THR A 1 196 ? 9.874 -28.235 10.636 1.00 90.69 196 THR A O 1
ATOM 1598 N N . ASN A 1 197 ? 9.270 -29.638 8.985 1.00 91.50 197 ASN A N 1
ATOM 1599 C CA . ASN A 1 197 ? 8.563 -30.604 9.840 1.00 91.50 197 ASN A CA 1
ATOM 1600 C C . ASN A 1 197 ? 7.402 -29.992 10.647 1.00 91.50 197 ASN A C 1
ATOM 1602 O O . ASN A 1 197 ? 7.157 -30.394 11.786 1.00 91.50 197 ASN A O 1
ATOM 1606 N N . VAL A 1 198 ? 6.697 -29.024 10.050 1.00 90.19 198 VAL A N 1
ATOM 1607 C CA . VAL A 1 198 ? 5.478 -28.453 10.634 1.00 90.19 198 VAL A CA 1
ATOM 1608 C C . VAL A 1 198 ? 4.410 -29.534 10.807 1.00 90.19 198 VAL A C 1
ATOM 1610 O O . VAL A 1 198 ? 4.257 -30.431 9.972 1.00 90.19 198 VAL A O 1
ATOM 1613 N N . LYS A 1 199 ? 3.680 -29.469 11.914 1.00 90.50 199 LYS A N 1
ATOM 1614 C CA . LYS A 1 199 ? 2.574 -30.372 12.236 1.00 90.50 199 LYS A CA 1
ATOM 1615 C C . LYS A 1 199 ? 1.262 -29.779 11.734 1.00 90.50 199 LYS A C 1
ATOM 1617 O O . LYS A 1 199 ? 1.142 -28.580 11.517 1.00 90.50 199 LYS A O 1
ATOM 1622 N N . ALA A 1 200 ? 0.226 -30.614 11.645 1.00 89.62 200 ALA A N 1
ATOM 1623 C CA . ALA A 1 200 ? -1.138 -30.127 11.416 1.00 89.62 200 ALA A CA 1
ATOM 1624 C C . ALA A 1 200 ? -1.597 -29.124 12.500 1.00 89.62 200 ALA A C 1
ATOM 1626 O O . ALA A 1 200 ? -2.444 -28.277 12.233 1.00 89.62 200 ALA A O 1
ATOM 1627 N N . TYR A 1 201 ? -1.017 -29.215 13.705 1.00 89.75 201 TYR A N 1
ATOM 1628 C CA . TYR A 1 201 ? -1.192 -28.273 14.807 1.00 89.75 201 TYR A CA 1
ATOM 1629 C C . TYR A 1 201 ? 0.172 -27.973 15.438 1.00 89.75 201 TYR A C 1
ATOM 1631 O O . TYR A 1 201 ? 0.758 -28.850 16.076 1.00 89.75 201 TYR A O 1
ATOM 1639 N N . ASP A 1 202 ? 0.650 -26.745 15.270 1.00 85.75 202 ASP A N 1
ATOM 1640 C CA . ASP A 1 202 ? 1.844 -26.206 15.925 1.00 85.75 202 ASP A CA 1
ATOM 1641 C C . ASP A 1 202 ? 1.476 -24.970 16.759 1.00 85.75 202 ASP A C 1
ATOM 1643 O O . ASP A 1 202 ? 0.472 -24.302 16.502 1.00 85.75 202 ASP A O 1
ATOM 1647 N N . ILE A 1 203 ? 2.289 -24.687 17.778 1.00 78.12 203 ILE A N 1
ATOM 1648 C CA . ILE A 1 203 ? 2.247 -23.439 18.547 1.00 78.12 203 ILE A CA 1
ATOM 1649 C C . ILE A 1 203 ? 3.495 -22.659 18.129 1.00 78.12 203 ILE A C 1
ATOM 1651 O O . ILE A 1 203 ? 4.605 -23.144 18.353 1.00 78.12 203 ILE A O 1
ATOM 1655 N N . PHE A 1 204 ? 3.293 -21.510 17.484 1.00 75.62 204 PHE A N 1
ATOM 1656 C CA . PHE A 1 204 ? 4.343 -20.622 16.976 1.00 75.62 204 PHE A CA 1
ATOM 1657 C C . PHE A 1 204 ? 4.548 -19.425 17.905 1.00 75.62 204 PHE A C 1
ATOM 1659 O O . PHE A 1 204 ? 3.537 -18.959 18.485 1.00 75.62 204 PHE A O 1
#

InterPro domains:
  IPR022237 L-tryptophan decarboxylase PsiD-like [PF12588] (1-122)

Radius of gyration: 21.37 Å; chains: 1; bounding box: 46×48×49 Å

Organism: Aspergillus pseudotamarii (NCBI:txid132259)

Sequence (204 aa):
MLALAMFTEVPDKPPSINGPTGTQPIRGFDHLHHLFNYTMQKVAPQRSIDKYHMDLIGFPFNAVLDWPLTTPSGYALFLNKTVNVHTKNILEYWRDNFLTMSASAGVLTEEPNSWLSEEARKVIEDDINLDPNHWYSFEELFGYSKKDGEHWGFKSRGSFFTCKFADYHKLRPVYAPDDDSWVVSPCESKPFALQTNVKAYDIF

pLDDT: mean 85.75, std 13.61, range [42.5, 97.69]